Protein AF-A0AAW6R5Z0-F1 (afdb_monomer)

InterPro domains:
  IPR018227 Amino acid/polyamine transporter 2 [PTHR35334] (2-194)

pLDDT: mean 79.27, std 10.41, range [48.97, 93.38]

Solvent-accessible surface area (backbone atoms only — not comparable to full-atom values): 10705 Å² total; per-residue (Å²): 114,67,66,62,52,52,55,59,56,54,48,56,61,51,52,52,49,41,44,50,50,23,58,61,32,59,82,54,54,37,74,65,46,54,62,70,72,64,63,94,45,79,69,49,55,55,52,51,60,66,43,48,62,55,51,57,56,74,67,61,50,63,45,58,53,54,55,52,52,52,59,36,37,76,75,47,50,89,64,18,61,65,54,49,51,54,54,49,52,52,52,49,51,53,51,50,53,40,51,51,47,29,52,51,27,45,51,27,51,48,62,68,70,48,55,51,51,22,57,74,73,68,49,52,72,49,54,33,57,42,70,41,91,85,45,56,74,67,48,42,58,52,26,52,53,52,50,54,52,51,52,53,48,52,51,51,52,50,51,52,26,50,43,54,51,42,31,51,51,52,50,51,52,34,55,76,73,68,53,90,73,58,78,68,56,49,53,52,51,30,62,74,75,106

Mean predicted aligned error: 9.63 Å

Structure (mmCIF, N/CA/C/O backbone):
data_AF-A0AAW6R5Z0-F1
#
_entry.id   AF-A0AAW6R5Z0-F1
#
loop_
_atom_site.group_PDB
_atom_site.id
_atom_site.type_symbol
_atom_site.label_atom_id
_atom_site.label_alt_id
_atom_site.label_comp_id
_atom_site.label_asym_id
_atom_site.label_entity_id
_atom_site.label_seq_id
_atom_site.pdbx_PDB_ins_code
_atom_site.Cartn_x
_atom_site.Cartn_y
_atom_site.Cartn_z
_atom_site.occupancy
_atom_site.B_iso_or_equiv
_atom_site.auth_seq_id
_atom_site.auth_comp_id
_atom_site.auth_asym_id
_atom_site.auth_atom_id
_atom_site.pdbx_PDB_model_num
ATOM 1 N N . HIS A 1 1 ? -19.020 7.639 10.692 1.00 53.75 1 HIS A N 1
ATOM 2 C CA . HIS A 1 1 ? -19.645 6.670 9.762 1.00 53.75 1 HIS A CA 1
ATOM 3 C C . HIS A 1 1 ? -19.333 6.943 8.286 1.00 53.75 1 HIS A C 1
ATOM 5 O O . HIS A 1 1 ? -18.921 6.005 7.617 1.00 53.75 1 HIS A O 1
ATOM 11 N N . ALA A 1 2 ? -19.476 8.171 7.761 1.00 59.81 2 ALA A N 1
ATOM 12 C CA . ALA A 1 2 ? -19.199 8.455 6.341 1.00 59.81 2 ALA A CA 1
ATOM 13 C C . ALA A 1 2 ? -17.717 8.284 5.943 1.00 59.81 2 ALA A C 1
ATOM 15 O O . ALA A 1 2 ? -17.426 7.602 4.966 1.00 59.81 2 ALA A O 1
ATOM 16 N N . THR A 1 3 ? -16.780 8.807 6.739 1.00 62.56 3 THR A N 1
ATOM 17 C CA . THR A 1 3 ? -15.327 8.699 6.500 1.00 62.56 3 THR A CA 1
ATOM 18 C C . THR A 1 3 ? -14.846 7.252 6.408 1.00 62.56 3 THR A C 1
ATOM 20 O O . THR A 1 3 ? -14.226 6.889 5.419 1.00 62.56 3 THR A O 1
ATOM 23 N N . ILE A 1 4 ? -15.218 6.387 7.356 1.00 65.50 4 ILE A N 1
ATOM 24 C CA . ILE A 1 4 ? -14.837 4.959 7.339 1.00 65.50 4 ILE A CA 1
ATOM 25 C C . ILE A 1 4 ? -15.380 4.243 6.089 1.00 65.50 4 ILE A C 1
ATOM 27 O O . ILE A 1 4 ? -14.678 3.439 5.478 1.00 65.50 4 ILE A O 1
ATOM 31 N N . ARG A 1 5 ? -16.610 4.560 5.656 1.00 67.19 5 ARG A N 1
ATOM 32 C CA . ARG A 1 5 ? -17.202 3.980 4.438 1.00 67.19 5 ARG A CA 1
ATOM 33 C C . ARG A 1 5 ? -16.457 4.424 3.178 1.00 67.19 5 ARG A C 1
ATOM 35 O O . ARG A 1 5 ? -16.180 3.587 2.325 1.00 67.19 5 ARG A O 1
ATOM 42 N N . VAL A 1 6 ? -16.109 5.707 3.080 1.00 71.62 6 VAL A N 1
ATOM 43 C CA . VAL A 1 6 ? -15.312 6.252 1.970 1.00 71.62 6 VAL A CA 1
ATOM 44 C C . VAL A 1 6 ? -13.933 5.594 1.944 1.00 71.62 6 VAL A C 1
ATOM 46 O O . VAL A 1 6 ? -13.515 5.066 0.921 1.00 71.62 6 VAL A O 1
ATOM 49 N N . MET A 1 7 ? -13.264 5.503 3.090 1.00 70.12 7 MET A N 1
ATOM 50 C CA . MET A 1 7 ? -11.959 4.857 3.204 1.00 70.12 7 MET A CA 1
ATOM 51 C C . MET A 1 7 ? -11.982 3.377 2.823 1.00 70.12 7 MET A C 1
ATOM 53 O O . MET A 1 7 ? -11.081 2.922 2.117 1.00 70.12 7 MET A O 1
ATOM 57 N N . GLY A 1 8 ? -13.007 2.634 3.247 1.00 73.44 8 GLY A N 1
ATOM 58 C CA . GLY A 1 8 ? -13.215 1.244 2.843 1.00 73.44 8 GLY A CA 1
ATOM 59 C C . GLY A 1 8 ? -13.471 1.111 1.339 1.00 73.44 8 GLY A C 1
ATOM 60 O O . GLY A 1 8 ? -12.873 0.260 0.686 1.00 73.44 8 GLY A O 1
ATOM 61 N N . PHE A 1 9 ? -14.279 2.004 0.764 1.00 81.75 9 PHE A N 1
ATOM 62 C CA . PHE A 1 9 ? -14.560 2.019 -0.671 1.00 81.75 9 PHE A CA 1
ATOM 63 C C . PHE A 1 9 ? -13.312 2.318 -1.509 1.00 81.75 9 PHE A C 1
ATOM 65 O O . PHE A 1 9 ? -13.083 1.651 -2.512 1.00 81.75 9 PHE A O 1
ATOM 72 N N . LEU A 1 10 ? -12.445 3.231 -1.056 1.00 82.38 10 LEU A N 1
ATOM 73 C CA . LEU A 1 10 ? -11.198 3.571 -1.747 1.00 82.38 10 LEU A CA 1
ATOM 74 C C . LEU A 1 10 ? -10.183 2.413 -1.827 1.00 82.38 10 LEU A C 1
ATOM 76 O O . LEU A 1 10 ? -9.163 2.562 -2.487 1.00 82.38 10 LEU A O 1
ATOM 80 N N . VAL A 1 11 ? -10.402 1.266 -1.163 1.00 83.94 11 VAL A N 1
ATOM 81 C CA . VAL A 1 11 ? -9.517 0.091 -1.334 1.00 83.94 11 VAL A CA 1
ATOM 82 C C . VAL A 1 11 ? -9.627 -0.448 -2.763 1.00 83.94 11 VAL A C 1
ATOM 84 O O . VAL A 1 11 ? -8.614 -0.722 -3.397 1.00 83.94 11 VAL A O 1
ATOM 87 N N . PHE A 1 12 ? -10.851 -0.575 -3.273 1.00 87.94 12 PHE A N 1
ATOM 88 C CA . PHE A 1 12 ? -11.126 -1.185 -4.571 1.00 87.94 12 PHE A CA 1
ATOM 89 C C . PHE A 1 12 ? -10.481 -0.447 -5.756 1.00 87.94 12 PHE A C 1
ATOM 91 O O . PHE A 1 12 ? -9.798 -1.114 -6.533 1.00 87.94 12 PHE A O 1
ATOM 98 N N . PRO A 1 13 ? -10.606 0.891 -5.901 1.00 89.81 13 PRO A N 1
ATOM 99 C CA . PRO A 1 13 ? -9.939 1.606 -6.986 1.00 89.81 13 PRO A CA 1
ATOM 100 C C . PRO A 1 13 ? -8.411 1.562 -6.867 1.00 89.81 13 PRO A C 1
ATOM 102 O O . PRO A 1 13 ? -7.744 1.493 -7.892 1.00 89.81 13 PRO A O 1
ATOM 105 N N . LEU A 1 14 ? -7.848 1.533 -5.651 1.00 89.19 14 LEU A N 1
ATOM 106 C CA . LEU A 1 14 ? -6.398 1.389 -5.465 1.00 89.19 14 LEU A CA 1
ATOM 107 C C . LEU A 1 14 ? -5.893 0.020 -5.937 1.00 89.19 14 LEU A C 1
ATOM 109 O O . LEU A 1 14 ? -4.923 -0.044 -6.686 1.00 89.19 14 LEU A O 1
ATOM 113 N N . ILE A 1 15 ? -6.566 -1.069 -5.546 1.00 90.81 15 ILE A N 1
ATOM 114 C CA . ILE A 1 15 ? -6.208 -2.422 -6.004 1.00 90.81 15 ILE A CA 1
ATOM 115 C C . ILE A 1 15 ? -6.344 -2.520 -7.526 1.00 90.81 15 ILE A C 1
ATOM 117 O O . ILE A 1 15 ? -5.446 -3.036 -8.187 1.00 90.81 15 ILE A O 1
ATOM 121 N N . ALA A 1 16 ? -7.439 -2.001 -8.089 1.00 91.69 16 ALA A N 1
ATOM 122 C CA . ALA A 1 16 ? -7.654 -1.996 -9.532 1.00 91.69 16 ALA A CA 1
ATOM 123 C C . ALA A 1 16 ? -6.554 -1.218 -10.270 1.00 91.69 16 ALA A C 1
ATOM 125 O O . ALA A 1 16 ? -6.047 -1.696 -11.280 1.00 91.69 16 ALA A O 1
ATOM 126 N N . TYR A 1 17 ? -6.144 -0.064 -9.740 1.00 91.62 17 TYR A N 1
ATOM 127 C CA . TYR A 1 17 ? -5.056 0.731 -10.298 1.00 91.62 17 TYR A CA 1
ATOM 128 C C . TYR A 1 17 ? -3.711 -0.002 -10.246 1.00 91.62 17 TYR A C 1
ATOM 130 O O . TYR A 1 17 ? -3.006 -0.043 -11.252 1.00 91.62 17 TYR A O 1
ATOM 138 N N . PHE A 1 18 ? -3.362 -0.632 -9.118 1.00 91.31 18 PHE A N 1
ATOM 139 C CA . PHE A 1 18 ? -2.126 -1.416 -9.029 1.00 91.31 18 PHE A CA 1
ATOM 140 C C . PHE A 1 18 ? -2.132 -2.601 -9.986 1.00 91.31 18 PHE A C 1
ATOM 142 O O . PHE A 1 18 ? -1.136 -2.816 -10.669 1.00 91.31 18 PHE A O 1
ATOM 149 N N . LEU A 1 19 ? -3.243 -3.330 -10.105 1.00 93.25 19 LEU A N 1
ATOM 150 C CA . LEU A 1 19 ? -3.362 -4.410 -11.085 1.00 93.25 19 LEU A CA 1
ATOM 151 C C . LEU A 1 19 ? -3.237 -3.890 -12.521 1.00 93.25 19 LEU A C 1
ATOM 153 O O . LEU A 1 19 ? -2.501 -4.474 -13.311 1.00 93.25 19 LEU A O 1
ATOM 157 N N . PHE A 1 20 ? -3.899 -2.777 -12.844 1.00 92.81 20 PHE A N 1
ATOM 158 C CA . PHE A 1 20 ? -3.805 -2.139 -14.156 1.00 92.81 20 PHE A CA 1
ATOM 159 C C . PHE A 1 20 ? -2.364 -1.747 -14.497 1.00 92.81 20 PHE A C 1
ATOM 161 O O . PHE A 1 20 ? -1.868 -2.125 -15.556 1.00 92.81 20 PHE A O 1
ATOM 168 N N . LEU A 1 21 ? -1.667 -1.059 -13.586 1.00 90.69 21 LEU A N 1
ATOM 169 C CA . LEU A 1 21 ? -0.255 -0.732 -13.773 1.00 90.69 21 LEU A CA 1
ATOM 170 C C . LEU A 1 21 ? 0.604 -1.982 -13.906 1.00 90.69 21 LEU A C 1
ATOM 172 O O . LEU A 1 21 ? 1.450 -2.038 -14.786 1.00 90.69 21 LEU A O 1
ATOM 176 N N . SER A 1 22 ? 0.377 -2.994 -13.070 1.00 91.81 22 SER A N 1
ATOM 177 C CA . SER A 1 22 ? 1.156 -4.232 -13.117 1.00 91.81 22 SER A CA 1
ATOM 178 C C . SER A 1 22 ? 1.070 -4.892 -14.488 1.00 91.81 22 SER A C 1
ATOM 180 O O . SER A 1 22 ? 2.101 -5.319 -14.994 1.00 91.81 22 SER A O 1
ATOM 182 N N . ILE A 1 23 ? -0.132 -4.929 -15.085 1.00 92.50 23 ILE A N 1
ATOM 183 C CA . ILE A 1 23 ? -0.387 -5.443 -16.439 1.00 92.50 23 ILE A CA 1
ATOM 184 C C . ILE A 1 23 ? 0.260 -4.543 -17.497 1.00 92.50 23 ILE A C 1
ATOM 186 O O . ILE A 1 23 ? 0.891 -5.053 -18.417 1.00 92.50 23 ILE A O 1
ATOM 190 N N . TYR A 1 24 ? 0.139 -3.219 -17.367 1.00 90.62 24 TYR A N 1
ATOM 191 C CA . TYR A 1 24 ? 0.780 -2.265 -18.277 1.00 90.62 24 TYR A CA 1
ATOM 192 C C . TYR A 1 24 ? 2.306 -2.450 -18.310 1.00 90.62 24 TYR A C 1
ATOM 194 O O . TYR A 1 24 ? 2.906 -2.472 -19.383 1.00 90.62 24 TYR A O 1
ATOM 202 N N . LEU A 1 25 ? 2.919 -2.669 -17.143 1.00 89.38 25 LEU A N 1
ATOM 203 C CA . LEU A 1 25 ? 4.357 -2.892 -16.997 1.00 89.38 25 LEU A CA 1
ATOM 204 C C . LEU A 1 25 ? 4.819 -4.229 -17.592 1.00 89.38 25 LEU A C 1
ATOM 206 O O . LEU A 1 25 ? 5.998 -4.349 -17.898 1.00 89.38 25 LEU A O 1
ATOM 210 N N . VAL A 1 26 ? 3.937 -5.216 -17.812 1.00 88.88 26 VAL A N 1
ATOM 211 C CA . VAL A 1 26 ? 4.321 -6.506 -18.432 1.00 88.88 26 VAL A CA 1
ATOM 212 C C . VAL A 1 26 ? 4.994 -6.296 -19.789 1.00 88.88 26 VAL A C 1
ATOM 214 O O . VAL A 1 26 ? 5.935 -7.009 -20.125 1.00 88.88 26 VAL A O 1
ATOM 217 N N . GLY A 1 27 ? 4.564 -5.287 -20.553 1.00 85.19 27 GLY A N 1
ATOM 218 C CA . GLY A 1 27 ? 5.184 -4.952 -21.838 1.00 85.19 27 GLY A CA 1
ATOM 219 C C . GLY A 1 27 ? 6.611 -4.400 -21.727 1.00 85.19 27 GLY A C 1
ATOM 220 O O . GLY A 1 27 ? 7.350 -4.445 -22.704 1.00 85.19 27 GLY A O 1
ATOM 221 N N . SER A 1 28 ? 7.004 -3.898 -20.554 1.00 85.06 28 SER A N 1
ATOM 222 C CA . SER A 1 28 ? 8.329 -3.333 -20.274 1.00 85.06 28 SER A CA 1
ATOM 223 C C . SER A 1 28 ? 9.211 -4.240 -19.413 1.00 85.06 28 SER A C 1
ATOM 225 O O . SER A 1 28 ? 10.236 -3.782 -18.915 1.00 85.06 28 SER A O 1
ATOM 227 N N . TRP A 1 29 ? 8.829 -5.504 -19.205 1.00 89.12 29 TRP A N 1
ATOM 228 C CA . TRP A 1 29 ? 9.618 -6.427 -18.394 1.00 89.12 29 TRP A CA 1
ATOM 229 C C . TRP A 1 29 ? 10.966 -6.738 -19.043 1.00 89.12 29 TRP A C 1
ATOM 231 O O . TRP A 1 29 ? 11.040 -7.221 -20.173 1.00 89.12 29 TRP A O 1
ATOM 241 N N . GLN A 1 30 ? 12.028 -6.517 -18.278 1.00 86.50 30 GLN A N 1
ATOM 242 C CA . GLN A 1 30 ? 13.404 -6.857 -18.605 1.00 86.50 30 GLN A CA 1
ATOM 243 C C . GLN A 1 30 ? 13.881 -7.921 -17.607 1.00 86.50 30 GLN A C 1
ATOM 245 O O . GLN A 1 30 ? 14.270 -7.584 -16.486 1.00 86.50 30 GLN A O 1
ATOM 250 N N . PRO A 1 31 ? 13.845 -9.217 -17.975 1.00 81.94 31 PRO A N 1
ATOM 251 C CA . PRO A 1 31 ? 14.264 -10.311 -17.094 1.00 81.94 31 PRO A CA 1
ATOM 252 C C . PRO A 1 31 ? 15.707 -10.174 -16.595 1.00 81.94 31 PRO A C 1
ATOM 254 O O . PRO A 1 31 ? 16.023 -10.637 -15.500 1.00 81.94 31 PRO A O 1
ATOM 257 N N . ASP A 1 32 ? 16.559 -9.491 -17.363 1.00 80.62 32 ASP A N 1
ATOM 258 C CA . ASP A 1 32 ? 17.959 -9.232 -17.022 1.00 80.62 32 ASP A CA 1
ATOM 259 C C . ASP A 1 32 ? 18.098 -8.445 -15.708 1.00 80.62 32 ASP A C 1
ATOM 261 O O . ASP A 1 32 ? 18.971 -8.752 -14.894 1.00 80.62 32 ASP A O 1
ATOM 265 N N . LEU A 1 33 ? 17.175 -7.514 -15.427 1.00 79.75 33 LEU A N 1
ATOM 266 C CA . LEU A 1 33 ? 17.171 -6.735 -14.184 1.00 79.75 33 LEU A CA 1
ATOM 267 C C . LEU A 1 33 ? 17.026 -7.621 -12.943 1.00 79.75 33 LEU A C 1
ATOM 269 O O . LEU A 1 33 ? 17.608 -7.317 -11.905 1.00 79.75 33 LEU A O 1
ATOM 273 N N . LEU A 1 34 ? 16.312 -8.745 -13.050 1.00 73.44 34 LEU A N 1
ATOM 274 C CA . LEU A 1 34 ? 16.139 -9.683 -11.941 1.00 73.44 34 LEU A CA 1
ATOM 275 C C . LEU A 1 34 ? 17.464 -10.367 -11.588 1.00 73.44 34 LEU A C 1
ATOM 277 O O . LEU A 1 34 ? 17.748 -10.593 -10.416 1.00 73.44 34 LEU A O 1
ATOM 281 N N . THR A 1 35 ? 18.302 -10.652 -12.586 1.00 71.31 35 THR A N 1
ATOM 282 C CA . THR A 1 35 ? 19.621 -11.255 -12.351 1.00 71.31 35 THR A CA 1
ATOM 283 C C . THR A 1 35 ? 20.614 -10.265 -11.747 1.00 71.31 35 THR A C 1
ATOM 285 O O . THR A 1 35 ? 21.359 -10.635 -10.847 1.00 71.31 35 THR A O 1
ATOM 288 N N . THR A 1 36 ? 20.577 -8.995 -12.165 1.00 68.12 36 THR A N 1
ATOM 289 C CA . THR A 1 36 ? 21.466 -7.944 -11.640 1.00 68.12 36 THR A CA 1
ATOM 290 C C . THR A 1 36 ? 21.068 -7.475 -10.238 1.00 68.12 36 THR A C 1
ATOM 292 O O . THR A 1 36 ? 21.923 -7.106 -9.441 1.00 68.12 36 THR A O 1
ATOM 295 N N . GLN A 1 37 ? 19.775 -7.488 -9.904 1.00 67.00 37 GLN A N 1
ATOM 296 C CA . GLN A 1 37 ? 19.288 -7.067 -8.584 1.00 67.00 37 GLN A CA 1
ATOM 297 C C . GLN A 1 37 ? 19.474 -8.136 -7.494 1.00 67.00 37 GLN A C 1
ATOM 299 O O . GLN A 1 37 ? 19.427 -7.812 -6.307 1.00 67.00 37 GLN A O 1
ATOM 304 N N . VAL A 1 38 ? 19.690 -9.402 -7.869 1.00 66.06 38 VAL A N 1
ATOM 305 C CA . VAL A 1 38 ? 19.828 -10.541 -6.943 1.00 66.06 38 VAL A CA 1
ATOM 306 C C . VAL A 1 38 ? 21.298 -10.977 -6.853 1.00 66.06 38 VAL A C 1
ATOM 308 O O . VAL A 1 38 ? 21.641 -12.144 -7.025 1.00 66.06 38 VAL A O 1
ATOM 311 N N . GLU A 1 39 ? 22.197 -10.035 -6.559 1.00 66.06 39 GLU A N 1
ATOM 312 C CA . GLU A 1 39 ? 23.573 -10.366 -6.175 1.00 66.06 39 GLU A CA 1
ATOM 313 C C . GLU A 1 39 ? 23.673 -10.598 -4.658 1.00 66.06 39 GLU A C 1
ATOM 315 O O . GLU A 1 39 ? 23.439 -9.714 -3.823 1.00 66.06 39 GLU A O 1
ATOM 320 N N . PHE A 1 40 ? 24.023 -11.829 -4.281 1.00 61.66 40 PHE 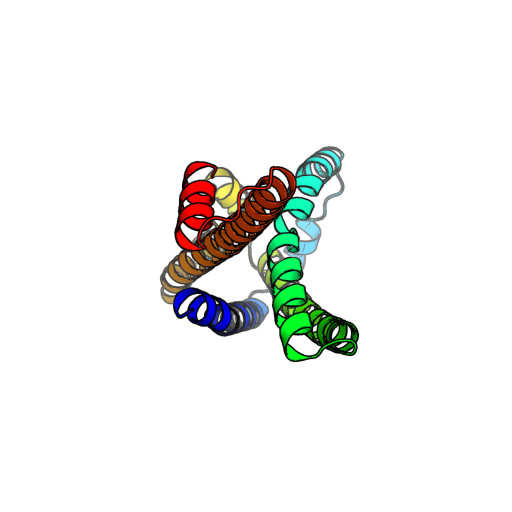A N 1
ATOM 321 C CA . PHE A 1 40 ? 24.208 -12.230 -2.888 1.00 61.66 40 PHE A CA 1
ATOM 322 C C . PHE A 1 40 ? 25.577 -11.775 -2.364 1.00 61.66 40 PHE A C 1
ATOM 324 O O . PHE A 1 40 ? 26.545 -12.530 -2.379 1.00 61.66 40 PHE A O 1
ATOM 331 N N . ASN A 1 41 ? 25.639 -10.545 -1.850 1.00 72.56 41 ASN A N 1
ATOM 332 C CA . ASN A 1 41 ? 26.803 -9.998 -1.151 1.00 72.56 41 ASN A CA 1
ATOM 333 C C . ASN A 1 41 ? 26.561 -9.919 0.371 1.00 72.56 41 ASN A C 1
ATOM 335 O O . ASN A 1 41 ? 25.422 -9.874 0.839 1.00 72.56 41 ASN A O 1
ATOM 339 N N . GLN A 1 42 ? 27.630 -9.848 1.179 1.00 69.81 42 GLN A N 1
ATOM 340 C CA . GLN A 1 42 ? 27.520 -9.657 2.642 1.00 69.81 42 GLN A CA 1
ATOM 341 C C . GLN A 1 42 ? 26.755 -8.374 3.017 1.00 69.81 42 GLN A C 1
ATOM 343 O O . GLN A 1 42 ? 26.001 -8.365 3.991 1.00 69.81 42 GLN A O 1
ATOM 348 N N . ASN A 1 43 ? 26.879 -7.320 2.206 1.00 70.75 43 ASN A N 1
ATOM 349 C CA . ASN A 1 43 ? 26.125 -6.076 2.382 1.00 70.75 43 ASN A CA 1
ATOM 350 C C . ASN A 1 43 ? 24.610 -6.274 2.190 1.00 70.75 43 ASN A C 1
ATOM 352 O O . ASN A 1 43 ? 23.816 -5.633 2.881 1.00 70.75 43 ASN A O 1
ATOM 356 N N . THR A 1 44 ? 24.197 -7.209 1.327 1.00 74.06 44 THR A N 1
ATOM 357 C CA . THR A 1 44 ? 22.787 -7.547 1.087 1.00 74.06 44 THR A CA 1
ATOM 358 C C . THR A 1 44 ? 22.145 -8.156 2.336 1.00 74.06 44 THR A C 1
ATOM 360 O O . THR A 1 44 ? 21.020 -7.806 2.685 1.00 74.06 44 THR A O 1
ATOM 363 N N . LEU A 1 45 ? 22.869 -9.001 3.083 1.00 79.75 45 LEU A N 1
ATOM 364 C CA . LEU A 1 45 ? 22.358 -9.604 4.324 1.00 79.75 45 LEU A CA 1
ATOM 365 C C . LEU A 1 45 ? 22.080 -8.560 5.411 1.00 79.75 45 LEU A C 1
ATOM 367 O O . LEU A 1 45 ? 21.046 -8.624 6.078 1.00 79.75 45 LEU A O 1
ATOM 371 N N . HIS A 1 46 ? 22.963 -7.569 5.560 1.00 79.81 46 HIS A N 1
ATOM 372 C CA . HIS A 1 46 ? 22.747 -6.470 6.500 1.00 79.81 46 HIS A CA 1
ATOM 373 C C . HIS A 1 46 ? 21.540 -5.608 6.095 1.00 79.81 46 HIS A C 1
ATOM 375 O O . HIS A 1 46 ? 20.709 -5.262 6.934 1.00 79.81 46 HIS A O 1
ATOM 381 N N . GLN A 1 47 ? 21.385 -5.304 4.802 1.00 79.06 47 GLN A N 1
ATOM 382 C CA . GLN A 1 47 ? 20.222 -4.559 4.309 1.00 79.06 47 GLN A CA 1
ATOM 383 C C . GLN A 1 47 ? 18.903 -5.317 4.516 1.00 79.06 47 GLN A C 1
ATOM 385 O O . GLN A 1 47 ? 17.907 -4.715 4.930 1.00 79.06 47 GLN A O 1
ATOM 390 N N . ILE A 1 48 ? 18.893 -6.634 4.287 1.00 83.12 48 ILE A N 1
ATOM 391 C CA . ILE A 1 48 ? 17.730 -7.488 4.560 1.00 83.12 48 ILE A CA 1
ATOM 392 C C . ILE A 1 48 ? 17.390 -7.446 6.052 1.00 83.12 48 ILE A C 1
ATOM 394 O O . ILE A 1 48 ? 16.227 -7.242 6.399 1.00 83.12 48 ILE A O 1
ATOM 398 N N . TRP A 1 49 ? 18.391 -7.561 6.932 1.00 86.62 49 TRP A N 1
ATOM 399 C CA . TRP A 1 49 ? 18.190 -7.522 8.382 1.00 86.62 49 TRP A CA 1
ATOM 400 C C . TRP A 1 49 ? 17.497 -6.234 8.844 1.00 86.62 49 TRP A C 1
ATOM 402 O O . TRP A 1 49 ? 16.515 -6.291 9.583 1.00 86.62 49 TRP A O 1
ATOM 412 N N . ILE A 1 50 ? 17.945 -5.076 8.351 1.00 85.62 50 ILE A N 1
ATOM 413 C CA . ILE A 1 50 ? 17.337 -3.774 8.675 1.00 85.62 50 ILE A CA 1
ATOM 414 C C . ILE A 1 50 ? 15.938 -3.614 8.052 1.00 85.62 50 ILE A C 1
ATOM 416 O O . ILE A 1 50 ? 15.097 -2.893 8.588 1.00 85.62 50 ILE A O 1
ATOM 420 N N . SER A 1 51 ? 15.644 -4.320 6.958 1.00 83.56 51 SER A N 1
ATOM 421 C CA . SER A 1 51 ? 14.342 -4.256 6.281 1.00 83.56 51 SER A CA 1
ATOM 422 C C . SER A 1 51 ? 13.262 -5.124 6.941 1.00 83.56 51 SER A C 1
ATOM 424 O O . SER A 1 51 ? 12.074 -4.838 6.778 1.00 83.56 51 SER A O 1
ATOM 426 N N . ILE A 1 52 ? 13.634 -6.155 7.713 1.00 86.44 52 ILE A N 1
ATOM 427 C CA . ILE A 1 52 ? 12.674 -7.054 8.382 1.00 86.44 52 ILE A CA 1
ATOM 428 C C . ILE A 1 52 ? 11.725 -6.285 9.322 1.00 86.44 52 ILE A C 1
ATOM 430 O O . ILE A 1 52 ? 10.511 -6.420 9.148 1.00 86.44 52 ILE A O 1
ATOM 434 N N . PRO A 1 53 ? 12.197 -5.447 10.269 1.00 85.38 53 PRO A N 1
ATOM 435 C CA . PRO A 1 53 ? 11.303 -4.692 11.150 1.00 85.38 53 PRO A CA 1
ATOM 436 C C . PRO A 1 53 ? 10.359 -3.757 10.390 1.00 85.38 53 PRO A C 1
ATOM 438 O O . PRO A 1 53 ? 9.181 -3.657 10.729 1.00 85.38 53 PRO A O 1
ATOM 441 N N . VAL A 1 54 ? 10.860 -3.112 9.332 1.00 83.06 54 VAL A N 1
ATOM 442 C CA . VAL A 1 54 ? 10.065 -2.210 8.490 1.00 83.06 54 VAL A CA 1
ATOM 443 C C . VAL A 1 54 ? 8.943 -2.980 7.797 1.00 83.06 54 VAL A C 1
ATOM 445 O O . VAL A 1 54 ? 7.798 -2.534 7.822 1.00 83.06 54 VAL A O 1
ATOM 448 N N . MET A 1 55 ? 9.231 -4.163 7.245 1.00 82.69 55 MET A N 1
ATOM 449 C CA . MET A 1 55 ? 8.206 -5.022 6.646 1.00 82.69 55 MET A CA 1
ATOM 450 C C . MET A 1 55 ? 7.186 -5.510 7.677 1.00 82.69 55 MET A C 1
ATOM 452 O O . MET A 1 55 ? 5.985 -5.440 7.423 1.00 82.69 55 MET A O 1
ATOM 456 N N . VAL A 1 56 ? 7.633 -5.958 8.854 1.00 82.31 56 VAL A N 1
ATOM 457 C CA . VAL A 1 56 ? 6.731 -6.395 9.935 1.00 82.31 56 VAL A CA 1
ATOM 458 C C . VAL A 1 56 ? 5.792 -5.261 10.351 1.00 82.31 56 VAL A C 1
ATOM 460 O O . VAL A 1 56 ? 4.592 -5.484 10.517 1.00 82.31 56 VAL A O 1
ATOM 463 N N . PHE A 1 57 ? 6.307 -4.036 10.459 1.00 78.19 57 PHE A N 1
ATOM 464 C CA . PHE A 1 57 ? 5.496 -2.862 10.762 1.00 78.19 57 PHE A CA 1
ATOM 465 C C . PHE A 1 57 ? 4.543 -2.494 9.613 1.00 78.19 57 PHE A C 1
ATOM 467 O O . PHE A 1 57 ? 3.370 -2.207 9.860 1.00 78.19 57 PHE A O 1
ATOM 474 N N . ALA A 1 58 ? 4.996 -2.566 8.358 1.00 77.00 58 ALA A N 1
ATOM 475 C CA . ALA A 1 58 ? 4.176 -2.278 7.180 1.00 77.00 58 ALA A CA 1
ATOM 476 C C . ALA A 1 58 ? 2.989 -3.249 7.023 1.00 77.00 58 ALA A C 1
ATOM 478 O O . ALA A 1 58 ? 1.918 -2.844 6.573 1.00 77.00 58 ALA A O 1
ATOM 479 N N . PHE A 1 59 ? 3.148 -4.507 7.446 1.00 73.50 59 PHE A N 1
ATOM 480 C CA . PHE A 1 59 ? 2.078 -5.512 7.474 1.00 73.50 59 PHE A CA 1
ATOM 481 C C . PHE A 1 59 ? 1.277 -5.533 8.788 1.00 73.50 59 PHE A C 1
ATOM 483 O O . PHE A 1 59 ? 0.496 -6.459 9.032 1.00 73.50 59 PHE A O 1
ATOM 490 N N . SER A 1 60 ? 1.426 -4.524 9.653 1.00 73.88 60 SER A N 1
ATOM 491 C CA . SER A 1 60 ? 0.663 -4.452 10.900 1.00 73.88 60 SER A CA 1
ATOM 492 C C . SER A 1 60 ? -0.811 -4.093 10.642 1.00 73.88 60 SER A C 1
ATOM 494 O O . SER A 1 60 ? -1.224 -2.942 10.542 1.00 73.88 60 SER A O 1
ATOM 496 N N . HIS A 1 61 ? -1.654 -5.122 10.542 1.00 73.69 61 HIS A N 1
ATOM 497 C CA . HIS A 1 61 ? -3.104 -4.978 10.333 1.00 73.69 61 HIS A CA 1
ATOM 498 C C . HIS A 1 61 ? -3.929 -5.120 11.618 1.00 73.69 61 HIS A C 1
ATOM 500 O O . HIS A 1 61 ? -5.162 -5.078 11.579 1.00 73.69 61 HIS A O 1
ATOM 506 N N . THR A 1 62 ? -3.264 -5.264 12.763 1.00 68.50 62 THR A N 1
ATOM 507 C CA . THR A 1 62 ? -3.878 -5.441 14.086 1.00 68.50 62 THR A CA 1
ATOM 508 C C . THR A 1 62 ? -4.994 -4.429 14.389 1.00 68.50 62 THR A C 1
ATOM 510 O O . THR A 1 62 ? -6.058 -4.868 14.836 1.00 68.50 62 THR A O 1
ATOM 513 N N . PRO A 1 63 ? -4.845 -3.118 14.090 1.00 65.75 63 PRO A N 1
ATOM 514 C CA . PRO A 1 63 ? -5.897 -2.140 14.383 1.00 65.75 63 PRO A CA 1
ATOM 515 C C . PRO A 1 63 ? -7.187 -2.375 13.579 1.00 65.75 63 PRO A C 1
ATOM 517 O O . PRO A 1 63 ? -8.290 -2.186 14.086 1.00 65.75 63 PRO A O 1
ATOM 520 N N . ILE A 1 64 ? -7.071 -2.847 12.336 1.00 68.88 64 ILE A N 1
ATOM 521 C CA . ILE A 1 64 ? -8.214 -3.078 11.438 1.00 68.88 64 ILE A CA 1
ATOM 522 C C . ILE A 1 64 ? -8.887 -4.423 11.739 1.00 68.88 64 ILE A C 1
ATOM 524 O O . ILE A 1 64 ? -10.110 -4.541 11.689 1.00 68.88 64 ILE A O 1
ATOM 528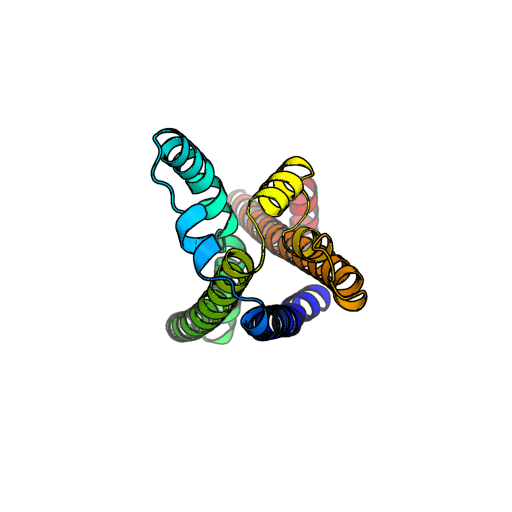 N N . ILE A 1 65 ? -8.105 -5.454 12.072 1.00 71.25 65 ILE A N 1
ATOM 529 C CA . ILE A 1 65 ? -8.640 -6.788 12.379 1.00 71.25 65 ILE A CA 1
ATOM 530 C C . ILE A 1 65 ? -9.435 -6.764 13.687 1.00 71.25 65 ILE A C 1
ATOM 532 O O . ILE A 1 65 ? -10.511 -7.357 13.753 1.00 71.25 65 ILE A O 1
ATOM 536 N N . SER A 1 66 ? -8.934 -6.061 14.709 1.00 70.31 66 SER A N 1
ATOM 537 C CA . SER A 1 66 ? -9.613 -5.940 16.004 1.00 70.31 66 SER A CA 1
ATOM 538 C C . SER A 1 66 ? -10.995 -5.294 15.856 1.00 70.31 66 SER A C 1
ATOM 540 O O . SER A 1 66 ? -12.009 -5.853 16.275 1.00 70.31 66 SER A O 1
ATOM 542 N N . THR A 1 67 ? -11.058 -4.166 15.151 1.00 68.00 67 THR A N 1
ATOM 543 C CA . THR A 1 67 ? -12.295 -3.406 14.922 1.00 68.00 67 THR A CA 1
ATOM 544 C C . THR A 1 67 ? -13.279 -4.166 14.025 1.00 68.00 67 THR A C 1
ATOM 546 O O . THR A 1 67 ? -14.476 -4.216 14.313 1.00 68.00 67 THR A O 1
ATOM 549 N N . PHE A 1 68 ? -12.785 -4.873 13.001 1.00 71.56 68 PHE A N 1
ATOM 550 C CA . PHE A 1 68 ? -13.604 -5.754 12.163 1.00 71.56 68 PHE A CA 1
ATOM 551 C C . PHE A 1 68 ? -14.182 -6.953 12.930 1.00 71.56 68 PHE A C 1
ATOM 553 O O . PHE A 1 68 ? -15.348 -7.309 12.734 1.00 71.56 68 PHE A O 1
ATOM 560 N N . ALA A 1 69 ? -13.393 -7.577 13.809 1.00 70.50 69 ALA A N 1
ATOM 561 C CA . ALA A 1 69 ? -13.850 -8.688 14.637 1.00 70.50 69 ALA A CA 1
ATOM 562 C C . ALA A 1 69 ? -14.947 -8.248 15.618 1.00 70.50 69 ALA A C 1
ATOM 564 O O . ALA A 1 69 ? -15.926 -8.975 15.791 1.00 70.50 69 ALA A O 1
ATOM 565 N N . ILE A 1 70 ? -14.825 -7.048 16.197 1.00 69.00 70 ILE A N 1
ATOM 566 C CA . ILE A 1 70 ? -15.841 -6.455 17.076 1.00 69.00 70 ILE A CA 1
ATOM 567 C C . ILE A 1 70 ? -17.141 -6.175 16.297 1.00 69.00 70 ILE A C 1
ATOM 569 O O . ILE A 1 70 ? -18.186 -6.693 16.691 1.00 69.00 70 ILE A O 1
ATOM 573 N N . ASP A 1 71 ? -17.088 -5.482 15.147 1.00 70.69 71 ASP A N 1
ATOM 574 C CA . ASP A 1 71 ? -18.284 -5.206 14.313 1.00 70.69 71 ASP A CA 1
ATOM 575 C C . ASP A 1 71 ? -19.000 -6.495 13.879 1.00 70.69 71 ASP A C 1
ATOM 577 O O . ASP A 1 71 ? -20.233 -6.575 13.855 1.00 70.69 71 ASP A O 1
ATOM 581 N N . ARG A 1 72 ? -18.239 -7.543 13.536 1.00 67.75 72 ARG A N 1
ATOM 582 C CA . ARG A 1 72 ? -18.826 -8.822 13.116 1.00 67.75 72 ARG A CA 1
ATOM 583 C C . ARG A 1 72 ? -19.399 -9.611 14.281 1.00 67.75 72 ARG A C 1
ATOM 585 O O . ARG A 1 72 ? -20.443 -10.238 14.092 1.00 67.75 72 ARG A O 1
ATOM 592 N N . ARG A 1 73 ? -18.773 -9.563 15.459 1.00 73.31 73 ARG A N 1
ATOM 593 C CA . ARG A 1 73 ? -19.300 -10.180 16.682 1.00 73.31 73 ARG A CA 1
ATOM 594 C C . ARG A 1 73 ? -20.635 -9.557 17.089 1.00 73.31 73 ARG A C 1
ATOM 596 O O . ARG A 1 73 ? -21.548 -10.303 17.428 1.00 73.31 73 ARG A O 1
ATOM 603 N N . GLU A 1 74 ? -20.779 -8.237 16.971 1.00 69.62 74 GLU A N 1
ATOM 604 C CA . GLU A 1 74 ? -22.046 -7.542 17.249 1.00 69.62 74 GLU A CA 1
ATOM 605 C C . GLU A 1 74 ? -23.178 -7.949 16.289 1.00 69.62 74 GLU A C 1
ATOM 607 O O . GLU A 1 74 ? -24.325 -8.064 16.713 1.00 69.62 74 GLU A O 1
ATOM 612 N N . LYS A 1 75 ? -22.876 -8.211 15.008 1.00 69.94 75 LYS A N 1
ATOM 613 C CA . LYS A 1 75 ? -23.894 -8.567 13.997 1.00 69.94 75 LYS A CA 1
ATOM 614 C C . LYS A 1 75 ? -24.248 -10.053 13.911 1.00 69.94 75 LYS A C 1
ATOM 616 O O . LYS A 1 75 ? -25.369 -10.365 13.523 1.00 69.94 75 LYS A O 1
ATOM 621 N N . TYR A 1 76 ? -23.305 -10.960 14.173 1.00 66.62 76 TYR A N 1
ATOM 622 C CA . TYR A 1 76 ? -23.457 -12.392 13.852 1.00 66.62 76 TYR A CA 1
ATOM 623 C C . TYR A 1 76 ? -23.288 -13.342 15.051 1.00 66.62 76 TYR A C 1
ATOM 625 O O . TYR A 1 76 ? -23.356 -14.557 14.860 1.00 66.62 76 TYR A O 1
ATOM 633 N N . GLY A 1 77 ? -23.084 -12.828 16.270 1.00 72.44 77 GLY A N 1
ATOM 634 C CA . GLY A 1 77 ? -23.026 -13.651 17.485 1.00 72.44 77 GLY A CA 1
ATOM 635 C C . GLY A 1 77 ? -21.917 -14.712 17.446 1.00 72.44 77 GLY A C 1
ATOM 636 O O . GLY A 1 77 ? -20.795 -14.424 17.030 1.00 72.44 77 GLY A O 1
ATOM 637 N N . GLU A 1 78 ? -22.211 -15.948 17.864 1.00 70.00 78 GLU A N 1
ATOM 638 C CA . GLU A 1 78 ? -21.223 -17.044 17.939 1.00 70.00 78 GLU A CA 1
ATOM 639 C C . GLU A 1 78 ? -20.632 -17.457 16.580 1.00 70.00 78 GLU A C 1
ATOM 641 O O . GLU A 1 78 ? -19.449 -17.782 16.496 1.00 70.00 78 GLU A O 1
ATOM 646 N N . HIS A 1 79 ? -21.392 -17.367 15.483 1.00 72.31 79 HIS A N 1
ATOM 647 C CA . HIS A 1 79 ? -20.900 -17.726 14.143 1.00 72.31 79 HIS A CA 1
ATOM 648 C C . HIS A 1 79 ? -20.096 -16.606 13.454 1.00 72.31 79 HIS A C 1
ATOM 650 O O . HIS A 1 79 ? -19.653 -16.758 12.307 1.00 72.31 79 HIS A O 1
ATOM 656 N N . ALA A 1 80 ? -19.895 -15.467 14.127 1.00 69.06 80 ALA A N 1
ATOM 657 C CA . ALA A 1 80 ? -19.198 -14.309 13.575 1.00 69.06 80 ALA A CA 1
ATOM 658 C C . ALA A 1 80 ? -17.734 -14.600 13.225 1.00 69.06 80 ALA A C 1
ATOM 660 O O . ALA A 1 80 ? -17.252 -14.159 12.178 1.00 69.06 80 ALA A O 1
ATOM 661 N N . MET A 1 81 ? -17.034 -15.357 14.074 1.00 72.38 81 MET A N 1
ATOM 662 C CA . MET A 1 81 ? -15.593 -15.588 13.938 1.00 72.38 81 MET A CA 1
ATOM 663 C C . MET A 1 81 ? -15.245 -16.441 12.715 1.00 72.38 81 MET A C 1
ATOM 665 O O . MET A 1 81 ? -14.303 -16.115 11.990 1.00 72.38 81 MET A O 1
ATOM 669 N N . ASP A 1 82 ? -16.045 -17.461 12.403 1.00 76.62 82 ASP A N 1
ATOM 670 C CA . ASP A 1 82 ? -15.816 -18.310 11.228 1.00 76.62 82 ASP A CA 1
ATOM 671 C C . ASP A 1 82 ? -16.048 -17.562 9.913 1.00 76.62 82 ASP A C 1
ATOM 673 O O . ASP A 1 82 ? -15.287 -17.704 8.948 1.00 76.62 82 ASP A O 1
ATOM 677 N N . LYS A 1 83 ? -17.092 -16.725 9.861 1.00 76.12 83 LYS A N 1
ATOM 678 C CA . LYS A 1 83 ? -17.372 -15.870 8.699 1.00 76.12 83 LYS A CA 1
ATOM 679 C C . LYS A 1 83 ? -16.304 -14.789 8.546 1.00 76.12 83 LYS A C 1
ATOM 681 O O . LYS A 1 83 ? -15.832 -14.568 7.432 1.00 76.12 83 LYS A O 1
ATOM 686 N N . CYS A 1 84 ? -15.885 -14.178 9.653 1.00 75.38 84 CYS A N 1
ATOM 687 C CA . CYS A 1 84 ? -14.790 -13.214 9.708 1.00 75.38 84 CYS A CA 1
ATOM 688 C C . CYS A 1 84 ? -13.502 -13.818 9.130 1.00 75.38 84 CYS A C 1
ATOM 690 O O . CYS A 1 84 ? -12.945 -13.275 8.178 1.00 75.38 84 CYS A O 1
ATOM 692 N N . LYS A 1 85 ? -13.099 -15.007 9.597 1.00 79.69 85 LYS A N 1
ATOM 693 C CA . LYS A 1 85 ? -11.908 -15.716 9.107 1.00 79.69 85 LYS A CA 1
ATOM 694 C C . LYS A 1 85 ? -11.967 -16.003 7.605 1.00 79.69 85 LYS A C 1
ATOM 696 O O . LYS A 1 85 ? -10.974 -15.795 6.912 1.00 79.69 85 LYS A O 1
ATOM 701 N N . LYS A 1 86 ? -13.118 -16.448 7.084 1.00 83.25 86 LYS A N 1
ATOM 702 C CA . LYS A 1 86 ? -13.300 -16.691 5.639 1.00 83.25 86 LYS A CA 1
ATOM 703 C C . LYS A 1 86 ? -13.150 -15.409 4.818 1.00 83.25 86 LYS A C 1
ATOM 705 O O . LYS A 1 86 ? -12.402 -15.411 3.844 1.00 83.25 86 LYS A O 1
ATOM 710 N N . ILE A 1 87 ? -13.812 -14.323 5.226 1.00 84.69 87 ILE A N 1
ATOM 711 C CA . ILE A 1 87 ? -13.728 -13.025 4.538 1.00 84.69 87 ILE A CA 1
ATOM 712 C C . ILE A 1 87 ? -12.294 -12.492 4.582 1.00 84.69 87 ILE A C 1
ATOM 714 O O . ILE A 1 87 ? -11.757 -12.110 3.545 1.00 84.69 87 ILE A O 1
ATOM 718 N N . MET A 1 88 ? -11.653 -12.524 5.754 1.00 82.56 88 MET A N 1
ATOM 719 C CA . MET A 1 88 ? -10.272 -12.069 5.910 1.00 82.56 88 MET A CA 1
ATOM 720 C C . MET A 1 88 ? -9.301 -12.881 5.057 1.00 82.56 88 MET A C 1
ATOM 722 O O . MET A 1 88 ? -8.438 -12.295 4.414 1.00 82.56 88 MET A O 1
ATOM 726 N N . LYS A 1 89 ? -9.464 -14.209 4.987 1.00 84.75 89 LYS A N 1
ATOM 727 C CA . LYS A 1 89 ? -8.614 -15.063 4.146 1.00 84.75 89 LYS A CA 1
ATOM 728 C C . LYS A 1 89 ? -8.702 -14.668 2.671 1.00 84.75 89 LYS A C 1
ATOM 730 O O . LYS A 1 89 ? -7.670 -14.552 2.019 1.00 84.75 89 LYS A O 1
ATOM 735 N N . VAL A 1 90 ? -9.912 -14.452 2.151 1.00 88.56 90 VAL A N 1
ATOM 736 C CA . VAL A 1 90 ? -10.112 -14.044 0.749 1.00 88.56 90 VAL A CA 1
ATOM 737 C C . VAL A 1 90 ? -9.565 -12.638 0.504 1.00 88.56 90 VAL A C 1
ATOM 739 O O . VAL A 1 90 ? -8.852 -12.427 -0.471 1.00 88.56 90 VAL A O 1
ATOM 742 N N . ALA A 1 91 ? -9.842 -11.688 1.401 1.00 85.69 91 ALA A N 1
ATOM 743 C CA . ALA A 1 91 ? -9.338 -10.322 1.281 1.00 85.69 91 ALA A CA 1
ATOM 744 C C . ALA A 1 91 ? -7.802 -10.278 1.288 1.00 85.69 91 ALA A C 1
ATOM 746 O O . ALA A 1 91 ? -7.203 -9.635 0.430 1.00 85.69 91 ALA A O 1
ATOM 747 N N . TYR A 1 92 ? -7.170 -11.011 2.209 1.00 84.44 92 TYR A N 1
ATOM 748 C CA . TYR A 1 92 ? -5.716 -11.107 2.291 1.00 84.44 92 TYR A CA 1
ATOM 749 C C . TYR A 1 92 ? -5.117 -11.741 1.037 1.00 84.44 92 TYR A C 1
ATOM 751 O O . TYR A 1 92 ? -4.139 -11.224 0.513 1.00 84.44 92 TYR A O 1
ATOM 759 N N . LEU A 1 93 ? -5.733 -12.805 0.512 1.00 88.56 93 LEU A N 1
ATOM 760 C CA . LEU A 1 93 ? -5.295 -13.438 -0.731 1.00 88.56 93 LEU A CA 1
ATOM 761 C C . LEU A 1 93 ? -5.309 -12.446 -1.906 1.00 88.56 93 LEU A C 1
ATOM 763 O O . LEU A 1 93 ? -4.319 -12.344 -2.624 1.00 88.56 93 LEU A O 1
ATOM 767 N N . ILE A 1 94 ? -6.400 -11.690 -2.080 1.00 89.69 94 ILE A N 1
ATOM 768 C CA . ILE A 1 94 ? -6.531 -10.700 -3.163 1.00 89.69 94 ILE A CA 1
ATOM 769 C C . ILE A 1 94 ? -5.469 -9.604 -3.024 1.00 89.69 94 ILE A C 1
ATOM 771 O O . ILE A 1 94 ? -4.777 -9.291 -3.993 1.00 89.69 94 ILE A O 1
ATOM 775 N N . ILE A 1 95 ? -5.314 -9.039 -1.822 1.00 87.75 95 ILE A N 1
ATOM 776 C CA . ILE A 1 95 ? -4.321 -7.990 -1.558 1.00 87.75 95 ILE A CA 1
ATOM 777 C C . ILE A 1 95 ? -2.914 -8.527 -1.817 1.00 87.75 95 ILE A C 1
ATOM 779 O O . ILE A 1 95 ? -2.165 -7.913 -2.568 1.00 87.75 95 ILE A O 1
ATOM 783 N N . CYS A 1 96 ? -2.582 -9.690 -1.260 1.00 87.69 96 CYS A N 1
ATOM 784 C CA . CYS A 1 96 ? -1.276 -10.318 -1.408 1.00 87.69 96 CYS A CA 1
ATOM 785 C C . CYS A 1 96 ? -0.926 -10.551 -2.882 1.00 87.69 96 CYS A C 1
ATOM 787 O O . CYS A 1 96 ? 0.119 -10.088 -3.325 1.00 87.69 96 CYS A O 1
ATOM 789 N N . ILE A 1 97 ? -1.821 -11.167 -3.664 1.00 91.50 97 ILE A N 1
ATOM 790 C CA . ILE A 1 97 ? -1.591 -11.399 -5.098 1.00 91.50 97 ILE A CA 1
ATOM 791 C C . ILE A 1 97 ? -1.412 -10.072 -5.841 1.00 91.50 97 ILE A C 1
ATOM 793 O O . ILE A 1 97 ? -0.459 -9.927 -6.600 1.00 91.50 97 ILE A O 1
ATOM 797 N N . SER A 1 98 ? -2.290 -9.091 -5.609 1.00 90.75 98 SER A N 1
ATOM 798 C CA . SER A 1 98 ? -2.220 -7.806 -6.319 1.00 90.75 98 SER A CA 1
ATOM 799 C C . SER A 1 98 ? -0.949 -7.009 -6.011 1.00 90.75 98 SER A C 1
ATOM 801 O O . SER A 1 98 ? -0.322 -6.483 -6.927 1.00 90.75 98 SER A O 1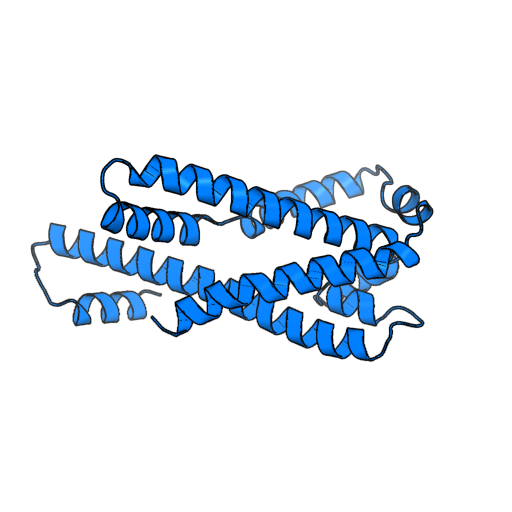
ATOM 803 N N . VAL A 1 99 ? -0.537 -6.949 -4.742 1.00 89.44 99 VAL A N 1
ATOM 804 C CA . VAL A 1 99 ? 0.654 -6.207 -4.313 1.00 89.44 99 VAL A CA 1
ATOM 805 C C . VAL A 1 99 ? 1.924 -6.929 -4.742 1.00 89.44 99 VAL A C 1
ATOM 807 O O . VAL A 1 99 ? 2.826 -6.281 -5.260 1.00 89.44 99 VAL A O 1
ATOM 810 N N . LEU A 1 100 ? 2.003 -8.255 -4.583 1.00 91.12 100 LEU A N 1
ATOM 811 C CA . LEU A 1 100 ? 3.170 -9.019 -5.030 1.00 91.12 100 LEU A CA 1
ATOM 812 C C . LEU A 1 100 ? 3.348 -8.938 -6.545 1.00 91.12 100 LEU A C 1
ATOM 814 O O . LEU A 1 100 ? 4.469 -8.747 -7.008 1.00 91.12 100 LEU A O 1
ATOM 818 N N . PHE A 1 101 ? 2.256 -9.025 -7.309 1.00 93.38 101 PHE A N 1
ATOM 819 C CA . PHE A 1 101 ? 2.310 -8.862 -8.758 1.00 93.38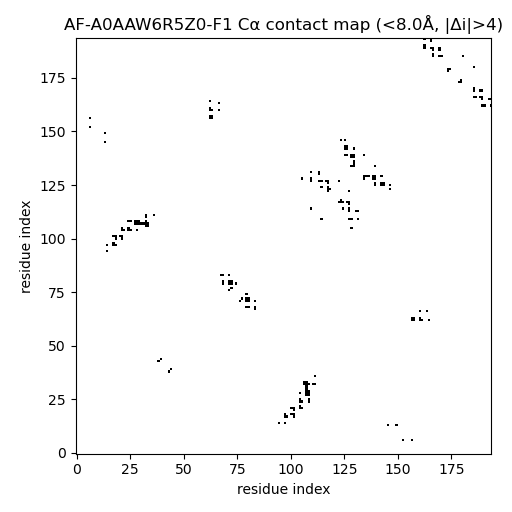 101 PHE A CA 1
ATOM 820 C C . PHE A 1 101 ? 2.805 -7.464 -9.149 1.00 93.38 101 PHE A C 1
ATOM 822 O O . PHE A 1 101 ? 3.679 -7.345 -10.001 1.00 93.38 101 PHE A O 1
ATOM 829 N N . PHE A 1 102 ? 2.340 -6.420 -8.460 1.00 92.50 102 PHE A N 1
ATOM 830 C CA . PHE A 1 102 ? 2.824 -5.056 -8.668 1.00 92.50 102 PHE A CA 1
ATOM 831 C C . PHE A 1 102 ? 4.306 -4.882 -8.332 1.00 92.50 102 PHE A C 1
ATOM 833 O O . PHE A 1 102 ? 5.050 -4.312 -9.128 1.00 92.50 102 PHE A O 1
ATOM 840 N N . VAL A 1 103 ? 4.756 -5.400 -7.187 1.00 90.56 103 VAL A N 1
ATOM 841 C CA . VAL A 1 103 ? 6.171 -5.350 -6.788 1.00 90.56 103 VAL A CA 1
ATOM 842 C C . VAL A 1 103 ? 7.039 -6.063 -7.822 1.00 90.56 103 VAL A C 1
ATOM 844 O O . VAL A 1 103 ? 8.045 -5.506 -8.251 1.00 90.56 103 VAL A O 1
ATOM 847 N N . PHE A 1 104 ? 6.628 -7.249 -8.270 1.00 90.75 104 PHE A N 1
ATOM 848 C CA . PHE A 1 104 ? 7.351 -8.005 -9.289 1.00 90.75 104 PHE A CA 1
ATOM 849 C C . PHE A 1 104 ? 7.414 -7.256 -10.626 1.00 90.75 104 PHE A C 1
ATOM 851 O O . PHE A 1 104 ? 8.491 -7.129 -11.206 1.00 90.75 104 PHE A O 1
ATOM 858 N N . SER A 1 105 ? 6.293 -6.680 -11.073 1.00 91.94 105 SER A N 1
ATOM 859 C CA . SER A 1 105 ? 6.260 -5.847 -12.277 1.00 91.94 105 SER A CA 1
ATOM 860 C C . SER A 1 105 ? 7.198 -4.643 -12.181 1.00 91.94 105 SER A C 1
ATOM 862 O O . SER A 1 105 ? 7.885 -4.335 -13.153 1.00 91.94 105 SER A O 1
ATOM 864 N N . CYS A 1 106 ? 7.254 -3.974 -11.026 1.00 90.12 106 CYS A N 1
ATOM 865 C CA . CYS A 1 106 ? 8.161 -2.850 -10.796 1.00 90.12 106 CYS A CA 1
ATOM 866 C C . CYS A 1 106 ? 9.632 -3.281 -10.809 1.00 90.12 106 CYS A C 1
ATOM 868 O O . CYS A 1 106 ? 10.432 -2.620 -11.462 1.00 90.12 106 CYS A O 1
ATOM 870 N N . LEU A 1 107 ? 9.987 -4.391 -10.152 1.00 88.75 107 LEU A N 1
ATOM 871 C CA . LEU A 1 107 ? 11.364 -4.907 -10.146 1.00 88.75 107 LEU A CA 1
ATOM 872 C C . LEU A 1 107 ? 11.860 -5.241 -11.558 1.00 88.75 107 LEU A C 1
ATOM 874 O O . LEU A 1 107 ? 12.989 -4.916 -11.908 1.00 88.75 107 LEU A O 1
ATOM 878 N N . LEU A 1 108 ? 10.996 -5.831 -12.386 1.00 88.81 108 LEU A N 1
ATOM 879 C CA . LEU A 1 108 ? 11.323 -6.169 -13.771 1.00 88.81 108 LEU A CA 1
ATOM 880 C C . LEU A 1 108 ? 11.303 -4.985 -14.739 1.00 88.81 108 LEU A C 1
ATOM 882 O O . LEU A 1 108 ? 11.781 -5.137 -15.857 1.00 88.81 108 LEU A O 1
ATOM 886 N N . SER A 1 109 ? 10.731 -3.839 -14.367 1.00 88.62 109 SER A N 1
ATOM 887 C CA . SER A 1 109 ? 10.598 -2.691 -15.282 1.00 88.62 109 SER A CA 1
ATOM 888 C C . SER A 1 109 ? 11.472 -1.498 -14.898 1.00 88.62 109 SER A C 1
ATOM 890 O O . SER A 1 109 ? 11.776 -0.672 -15.754 1.00 88.62 109 SER A O 1
ATOM 892 N N . ILE A 1 110 ? 11.841 -1.363 -13.620 1.00 87.88 110 ILE A N 1
ATOM 893 C CA . ILE A 1 110 ? 12.580 -0.209 -13.098 1.00 87.88 110 ILE A CA 1
ATOM 894 C C . ILE A 1 110 ? 14.034 -0.625 -12.822 1.00 87.88 110 ILE A C 1
ATOM 896 O O . ILE A 1 110 ? 14.269 -1.491 -11.973 1.00 87.88 110 ILE A O 1
ATOM 900 N N . PRO A 1 111 ? 15.029 0.008 -13.471 1.00 87.69 111 PRO A N 1
ATOM 901 C CA . PRO A 1 111 ? 16.433 -0.225 -13.161 1.00 87.69 111 PRO A CA 1
ATOM 902 C C . PRO A 1 111 ? 16.778 0.166 -11.712 1.00 87.69 111 PRO A C 1
ATOM 904 O O . PRO A 1 111 ? 16.224 1.138 -11.189 1.00 87.69 111 PRO A O 1
ATOM 907 N N . PRO A 1 112 ? 17.731 -0.530 -11.064 1.00 85.12 112 PRO A N 1
ATOM 908 C CA . PRO A 1 112 ? 18.046 -0.326 -9.648 1.00 85.12 112 PRO A CA 1
ATOM 909 C C . PRO A 1 112 ? 18.509 1.100 -9.313 1.00 85.12 112 PRO A C 1
ATOM 911 O O . PRO A 1 112 ? 18.169 1.598 -8.245 1.00 85.12 112 PRO A O 1
ATOM 914 N N . SER A 1 113 ? 19.174 1.800 -10.239 1.00 87.38 113 SER A N 1
ATOM 915 C CA . SER A 1 113 ? 19.612 3.192 -10.041 1.00 87.38 113 SER A CA 1
ATOM 916 C C . SER A 1 113 ? 18.458 4.154 -9.735 1.00 87.38 113 SER A C 1
ATOM 918 O O . SER A 1 113 ? 18.595 5.039 -8.894 1.00 87.38 113 SER A O 1
ATOM 920 N N . TYR A 1 114 ? 17.296 3.965 -10.367 1.00 88.50 114 TYR A N 1
ATOM 921 C CA . TYR A 1 114 ? 16.108 4.783 -10.108 1.00 88.50 114 TYR A CA 1
ATOM 922 C C . TYR A 1 114 ? 15.430 4.418 -8.784 1.00 88.50 114 TYR A C 1
ATOM 924 O O . TYR A 1 114 ? 14.828 5.280 -8.146 1.00 88.50 114 TYR A O 1
ATOM 932 N N . ILE A 1 115 ? 15.532 3.157 -8.352 1.00 87.56 115 ILE A N 1
ATOM 933 C CA . ILE A 1 115 ? 15.013 2.707 -7.053 1.00 87.56 115 ILE A CA 1
ATOM 934 C C . ILE A 1 115 ? 15.867 3.285 -5.919 1.00 87.56 115 ILE A C 1
ATOM 936 O O . ILE A 1 115 ? 15.319 3.751 -4.921 1.00 87.56 115 ILE A O 1
ATOM 940 N N . GLU A 1 116 ? 17.191 3.284 -6.077 1.00 87.50 116 GLU A N 1
ATOM 941 C CA . GLU A 1 116 ? 18.121 3.877 -5.112 1.00 87.50 116 GLU A CA 1
ATOM 942 C C . GLU A 1 116 ? 17.940 5.391 -5.016 1.00 87.50 116 GLU A C 1
ATOM 944 O O . GLU A 1 116 ? 17.737 5.891 -3.913 1.00 87.50 116 GLU A O 1
ATOM 949 N N . ALA A 1 117 ? 17.876 6.097 -6.149 1.00 88.94 117 ALA A N 1
ATOM 950 C CA . ALA A 1 117 ? 17.596 7.534 -6.165 1.00 88.94 117 ALA A CA 1
ATOM 951 C C . ALA A 1 117 ? 16.255 7.864 -5.486 1.00 88.94 117 ALA A C 1
ATOM 953 O O . ALA A 1 117 ? 16.179 8.743 -4.630 1.00 88.94 117 ALA A O 1
ATOM 954 N N . ALA A 1 118 ? 15.199 7.102 -5.790 1.00 89.00 118 ALA A N 1
ATOM 955 C CA . ALA A 1 118 ? 13.899 7.297 -5.157 1.00 89.00 118 ALA A CA 1
ATOM 956 C C . ALA A 1 118 ? 13.929 7.044 -3.641 1.00 89.00 118 ALA A C 1
ATOM 958 O O . ALA A 1 118 ? 13.255 7.737 -2.877 1.00 89.00 118 ALA A O 1
ATOM 959 N N . LYS A 1 119 ? 14.716 6.061 -3.194 1.00 86.62 119 LYS A N 1
ATOM 960 C CA . LYS A 1 119 ? 14.919 5.764 -1.774 1.00 86.62 119 LYS A CA 1
ATOM 961 C C . LYS A 1 119 ? 15.692 6.879 -1.067 1.00 86.62 119 LYS A C 1
ATOM 963 O O . LYS A 1 119 ? 15.331 7.209 0.060 1.00 86.62 119 LYS A O 1
ATOM 968 N N . GLU A 1 120 ? 16.716 7.448 -1.702 1.00 89.06 120 GLU A N 1
ATOM 969 C CA . GLU A 1 120 ? 17.486 8.580 -1.166 1.00 89.06 120 GLU A CA 1
ATOM 970 C C . GLU A 1 120 ? 16.638 9.850 -1.050 1.00 89.06 120 GLU A C 1
ATOM 972 O O . GLU A 1 120 ? 16.690 10.533 -0.028 1.00 89.06 120 GLU A O 1
ATOM 977 N N . GLU A 1 121 ? 15.789 10.122 -2.042 1.00 89.56 121 GLU A N 1
ATOM 978 C CA . GLU A 1 121 ? 14.835 11.235 -2.000 1.00 89.56 121 GLU A CA 1
ATOM 979 C C . GLU A 1 121 ? 13.625 10.966 -1.085 1.00 89.56 121 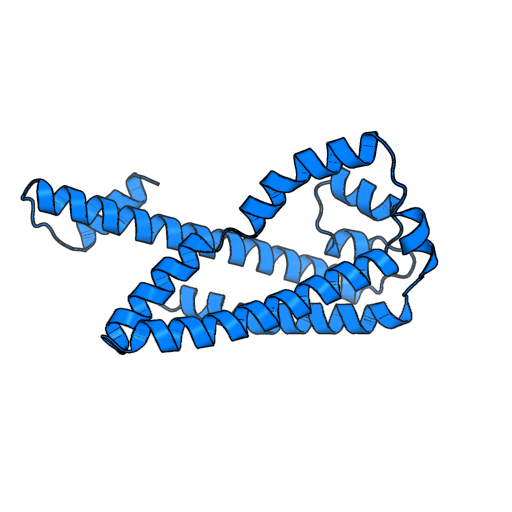GLU A C 1
ATOM 981 O O . GLU A 1 121 ? 12.841 11.871 -0.796 1.00 89.56 121 GLU A O 1
ATOM 986 N N . GLY A 1 122 ? 13.444 9.725 -0.621 1.00 86.56 122 GLY A N 1
ATOM 987 C CA . GLY A 1 122 ? 12.294 9.323 0.189 1.00 86.56 122 GLY A CA 1
ATOM 988 C C . GLY A 1 122 ? 10.960 9.376 -0.566 1.00 86.56 122 GLY A C 1
ATOM 989 O O . GLY A 1 122 ? 9.901 9.501 0.055 1.00 86.56 122 GLY A O 1
ATOM 990 N N . VAL A 1 123 ? 10.986 9.290 -1.899 1.00 88.56 123 VAL A N 1
ATOM 991 C CA . VAL A 1 123 ? 9.788 9.312 -2.746 1.00 88.56 123 VAL A CA 1
ATOM 992 C C . VAL A 1 123 ? 9.241 7.905 -2.982 1.00 88.56 123 VAL A C 1
ATOM 994 O O . VAL A 1 123 ? 9.910 6.886 -2.818 1.00 88.56 123 VAL A O 1
ATOM 997 N N . THR A 1 124 ? 7.965 7.824 -3.358 1.00 89.56 124 THR A N 1
ATOM 998 C CA . THR A 1 124 ? 7.315 6.527 -3.591 1.00 89.56 124 THR A CA 1
ATOM 999 C C . THR A 1 124 ? 7.824 5.848 -4.865 1.00 89.56 124 THR A C 1
ATOM 1001 O O . THR A 1 124 ? 8.219 6.514 -5.820 1.00 89.56 124 THR A O 1
ATOM 1004 N N . ILE A 1 125 ? 7.700 4.518 -4.943 1.00 88.62 125 ILE A N 1
ATOM 1005 C CA . ILE A 1 125 ? 8.037 3.751 -6.159 1.00 88.62 125 ILE A CA 1
ATOM 1006 C C . ILE A 1 125 ? 7.236 4.204 -7.392 1.00 88.62 125 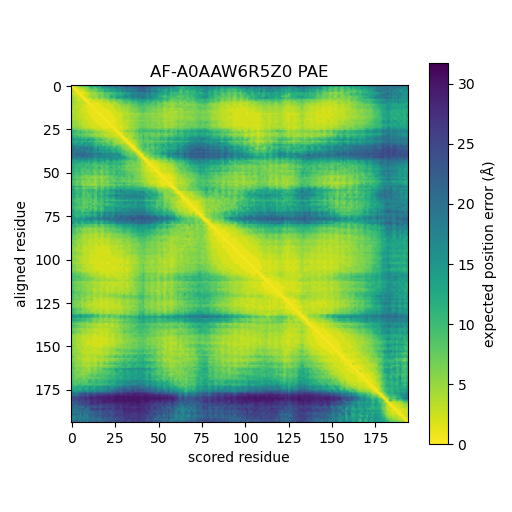ILE A C 1
ATOM 1008 O O . ILE A 1 125 ? 7.702 4.112 -8.522 1.00 88.62 125 ILE A O 1
ATOM 1012 N N . LEU A 1 126 ? 6.034 4.742 -7.174 1.00 88.88 126 LEU A N 1
ATOM 1013 C CA . LEU A 1 126 ? 5.190 5.309 -8.223 1.00 88.88 126 LEU A CA 1
ATOM 1014 C C . LEU A 1 126 ? 5.800 6.594 -8.803 1.00 88.88 126 LEU A C 1
ATOM 1016 O O . LEU A 1 126 ? 5.692 6.839 -10.000 1.00 88.88 126 LEU A O 1
ATOM 1020 N N . SER A 1 127 ? 6.484 7.372 -7.958 1.00 87.00 127 SER A N 1
ATOM 1021 C CA . SER A 1 127 ? 7.299 8.512 -8.381 1.00 87.00 127 SER A CA 1
ATOM 1022 C C . SER A 1 127 ? 8.526 8.039 -9.158 1.00 87.00 127 SER A C 1
ATOM 1024 O O . SER A 1 127 ? 8.777 8.551 -10.245 1.00 87.00 127 SER A O 1
ATOM 1026 N N . ALA A 1 128 ? 9.218 7.001 -8.673 1.00 88.38 128 ALA A N 1
ATOM 1027 C CA . ALA A 1 128 ? 10.365 6.403 -9.364 1.00 88.38 128 ALA A CA 1
ATOM 1028 C C . ALA A 1 128 ? 10.008 5.944 -10.789 1.00 88.38 128 ALA A C 1
ATOM 1030 O O . ALA A 1 128 ? 10.727 6.219 -11.745 1.00 88.38 128 ALA A O 1
ATOM 1031 N N . LEU A 1 129 ? 8.838 5.319 -10.951 1.00 87.25 129 LEU A N 1
ATOM 1032 C CA . LEU A 1 129 ? 8.321 4.886 -12.248 1.00 87.25 129 LEU A CA 1
ATOM 1033 C C . LEU A 1 129 ? 8.081 6.065 -13.212 1.00 87.25 129 LEU A C 1
ATOM 1035 O O . LEU A 1 129 ? 8.242 5.919 -14.421 1.00 87.25 129 LEU A O 1
ATOM 1039 N N . SER A 1 130 ? 7.730 7.243 -12.689 1.00 86.88 130 SER A N 1
ATOM 1040 C CA . SER A 1 130 ? 7.546 8.458 -13.493 1.00 86.88 130 SER A CA 1
ATOM 1041 C C . SER A 1 130 ? 8.852 9.156 -13.892 1.00 86.88 130 SER A C 1
ATOM 1043 O O . SER A 1 130 ? 8.835 9.984 -14.798 1.00 86.88 130 SER A O 1
ATOM 1045 N N . MET A 1 131 ? 9.975 8.809 -13.254 1.00 86.12 131 MET A N 1
ATOM 1046 C CA . MET A 1 131 ? 11.309 9.333 -13.579 1.00 86.12 131 MET A CA 1
ATOM 1047 C C . MET A 1 131 ? 11.967 8.587 -14.747 1.00 86.12 131 MET A C 1
ATOM 1049 O O . MET A 1 131 ? 13.004 9.023 -15.249 1.00 86.12 131 MET A O 1
ATOM 1053 N N . LEU A 1 132 ? 11.388 7.462 -15.182 1.00 85.44 132 LEU A N 1
ATOM 1054 C CA . LEU A 1 132 ? 11.925 6.680 -16.287 1.00 85.44 132 LEU A CA 1
ATOM 1055 C C . LEU A 1 132 ? 11.888 7.466 -17.608 1.00 85.44 132 LEU A C 1
ATOM 1057 O O . LEU A 1 132 ? 10.900 8.149 -17.906 1.00 85.44 132 LEU A O 1
ATOM 1061 N N . PRO A 1 133 ? 12.919 7.319 -18.457 1.00 73.44 133 PRO A N 1
ATOM 1062 C CA . PRO A 1 133 ? 12.895 7.878 -19.798 1.00 73.44 133 PRO A CA 1
ATOM 1063 C C . PRO A 1 133 ? 11.745 7.233 -20.586 1.00 73.44 133 PRO A C 1
ATOM 1065 O O . PRO A 1 133 ? 11.649 6.011 -20.667 1.00 73.44 133 PRO A O 1
ATOM 1068 N N . ASN A 1 134 ? 10.872 8.062 -21.167 1.00 78.12 134 ASN A N 1
ATOM 1069 C CA . ASN A 1 134 ? 9.623 7.682 -21.852 1.00 78.12 134 ASN A CA 1
ATOM 1070 C C . ASN A 1 134 ? 8.435 7.306 -20.946 1.00 78.12 134 ASN A C 1
ATOM 1072 O O . ASN A 1 134 ? 7.440 6.771 -21.443 1.00 78.12 134 ASN A O 1
ATOM 1076 N N . ALA A 1 135 ? 8.482 7.614 -19.645 1.00 81.62 135 ALA A N 1
ATOM 1077 C CA . ALA A 1 135 ? 7.296 7.496 -18.805 1.00 81.62 135 ALA A CA 1
ATOM 1078 C C . ALA A 1 135 ? 6.168 8.399 -19.352 1.00 81.62 135 ALA A C 1
ATOM 1080 O O . ALA A 1 135 ? 6.379 9.593 -19.587 1.00 81.62 135 ALA A O 1
ATOM 1081 N N . PRO A 1 136 ? 4.957 7.864 -19.579 1.00 84.19 136 PRO A N 1
ATOM 1082 C CA . PRO A 1 136 ? 3.877 8.660 -20.136 1.00 84.19 136 PRO A CA 1
ATOM 1083 C C . PRO A 1 136 ? 3.382 9.689 -19.110 1.00 84.19 136 PRO A C 1
ATOM 1085 O O . PRO A 1 136 ? 3.271 9.398 -17.920 1.00 84.19 136 PRO A O 1
ATOM 1088 N N . ALA A 1 137 ? 3.016 10.889 -19.569 1.00 84.00 137 ALA A N 1
ATOM 1089 C CA . ALA A 1 137 ? 2.642 12.002 -18.685 1.00 84.00 137 ALA A CA 1
ATOM 1090 C C . ALA A 1 137 ? 1.474 11.674 -17.731 1.00 84.00 137 ALA A C 1
ATOM 1092 O O . ALA A 1 137 ? 1.436 12.151 -16.595 1.00 84.00 137 ALA A O 1
ATOM 1093 N N . TRP A 1 138 ? 0.542 10.812 -18.160 1.00 86.94 138 TRP A N 1
ATOM 1094 C CA . TRP A 1 138 ? -0.572 10.369 -17.319 1.00 86.94 138 TRP A CA 1
ATOM 1095 C C . TRP A 1 138 ? -0.101 9.599 -16.077 1.00 86.94 138 TRP A C 1
ATOM 1097 O O . TRP A 1 138 ? -0.758 9.67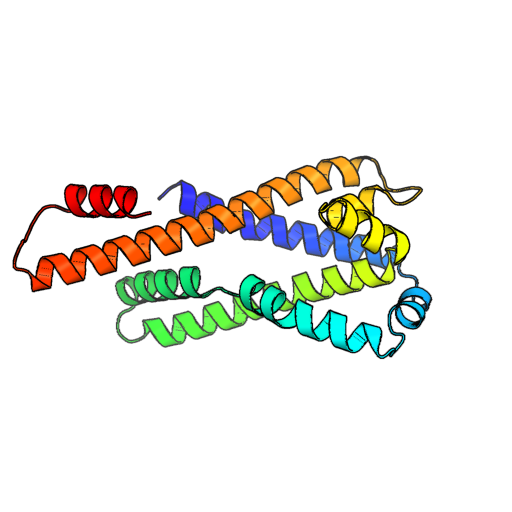0 -15.038 1.00 86.94 138 TRP A O 1
ATOM 1107 N N . LEU A 1 139 ? 1.037 8.900 -16.152 1.00 87.19 139 LEU A N 1
ATOM 1108 C CA . LEU A 1 139 ? 1.576 8.076 -15.071 1.00 87.19 139 LEU A CA 1
ATOM 1109 C C . LEU A 1 139 ? 2.141 8.920 -13.930 1.00 87.19 139 LEU A C 1
ATOM 1111 O O . LEU A 1 139 ? 1.949 8.580 -12.768 1.00 87.19 139 LEU A O 1
ATOM 1115 N N . SER A 1 140 ? 2.770 10.053 -14.250 1.00 84.94 140 SER A N 1
ATOM 1116 C CA . SER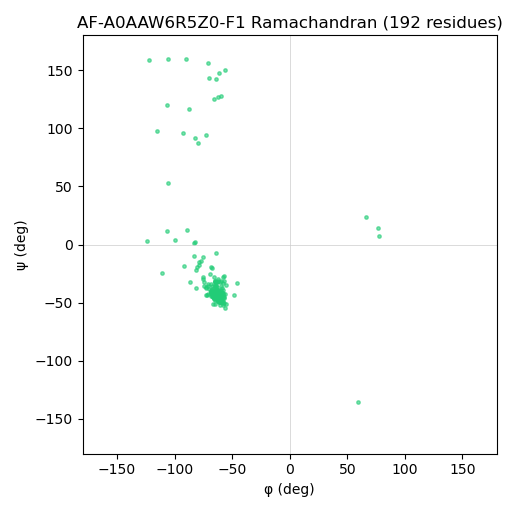 A 1 140 ? 3.266 10.995 -13.241 1.00 84.94 140 SER A CA 1
ATOM 1117 C C . SER A 1 140 ? 2.112 11.588 -12.422 1.00 84.94 140 SER A C 1
ATOM 1119 O O . SER A 1 140 ? 2.110 11.536 -11.192 1.00 84.94 140 SER A O 1
ATOM 1121 N N . ILE A 1 141 ? 1.059 12.053 -13.103 1.00 88.69 141 ILE A N 1
ATOM 1122 C CA . ILE A 1 141 ? -0.108 12.665 -12.453 1.00 88.69 141 ILE A CA 1
ATOM 1123 C C . ILE A 1 141 ? -0.877 11.627 -11.628 1.00 88.69 141 ILE A C 1
ATOM 1125 O O . ILE A 1 141 ? -1.154 11.839 -10.445 1.00 88.69 141 ILE A O 1
ATOM 1129 N N . SER A 1 142 ? -1.215 10.488 -12.238 1.00 89.19 142 SER A N 1
ATOM 1130 C CA . SER A 1 142 ? -1.951 9.421 -11.551 1.00 89.19 142 SER A CA 1
ATOM 1131 C C . SER A 1 142 ? -1.139 8.805 -10.411 1.00 89.19 142 SER A C 1
ATOM 1133 O O . SER A 1 142 ? -1.704 8.526 -9.352 1.00 89.19 142 SER A O 1
ATOM 1135 N N . GLY A 1 143 ? 0.181 8.687 -10.571 1.00 87.00 143 GLY A N 1
ATOM 1136 C CA . GLY A 1 143 ? 1.094 8.206 -9.545 1.00 87.00 143 GLY A CA 1
ATOM 1137 C C . GLY A 1 143 ? 1.068 9.064 -8.281 1.00 87.00 143 GLY A C 1
ATOM 1138 O O . GLY A 1 143 ? 0.861 8.543 -7.186 1.00 87.00 143 GLY A O 1
ATOM 1139 N N . ILE A 1 144 ? 1.184 10.385 -8.416 1.00 87.88 144 ILE A N 1
ATOM 1140 C CA . ILE A 1 144 ? 1.139 11.303 -7.267 1.00 87.88 144 ILE A CA 1
ATOM 1141 C C . ILE A 1 144 ? -0.218 11.227 -6.556 1.00 87.88 144 ILE A C 1
ATOM 1143 O O . ILE A 1 144 ? -0.273 11.093 -5.332 1.00 87.88 144 ILE A O 1
ATOM 1147 N N . ILE A 1 145 ? -1.320 11.257 -7.312 1.00 89.81 145 ILE A N 1
ATOM 1148 C CA . ILE A 1 145 ? -2.675 11.199 -6.743 1.00 89.81 145 ILE A CA 1
ATOM 1149 C C . ILE A 1 145 ? -2.867 9.900 -5.954 1.00 89.81 145 ILE A C 1
ATOM 1151 O O . ILE A 1 145 ? -3.309 9.924 -4.803 1.00 89.81 145 ILE A O 1
ATOM 1155 N N . VAL A 1 146 ? -2.504 8.762 -6.549 1.00 90.25 146 VAL A N 1
ATOM 1156 C CA . VAL A 1 146 ? -2.624 7.446 -5.913 1.00 90.25 146 VAL A CA 1
ATOM 1157 C C . VAL A 1 146 ? -1.737 7.349 -4.675 1.00 90.25 146 VAL A C 1
ATOM 1159 O O . VAL A 1 146 ? -2.196 6.836 -3.655 1.00 90.25 146 VAL A O 1
ATOM 1162 N N . ALA A 1 147 ? -0.514 7.884 -4.718 1.00 88.69 147 ALA A N 1
ATOM 1163 C CA . ALA A 1 147 ? 0.394 7.908 -3.576 1.00 88.69 147 ALA A CA 1
ATOM 1164 C C . ALA A 1 147 ? -0.193 8.694 -2.390 1.00 88.69 147 ALA A C 1
ATOM 1166 O O . ALA A 1 147 ? -0.245 8.173 -1.274 1.00 88.69 147 ALA A O 1
ATOM 1167 N N . VAL A 1 148 ? -0.710 9.905 -2.626 1.00 89.00 148 VAL A N 1
ATOM 1168 C CA . VAL A 1 148 ? -1.340 10.740 -1.585 1.00 89.00 148 VAL A CA 1
ATOM 1169 C C . VAL A 1 148 ? -2.570 10.053 -0.998 1.00 89.00 148 VAL A C 1
ATOM 1171 O O . VAL A 1 148 ? -2.749 10.017 0.224 1.00 89.00 148 VAL A O 1
ATOM 1174 N N . VAL A 1 149 ? -3.409 9.474 -1.857 1.00 89.50 149 VAL A N 1
ATOM 1175 C CA . VAL A 1 149 ? -4.613 8.748 -1.447 1.00 89.50 149 VAL A CA 1
ATOM 1176 C C . VAL A 1 149 ? -4.257 7.518 -0.610 1.00 89.50 149 VAL A C 1
ATOM 1178 O O . VAL A 1 149 ? -4.858 7.301 0.445 1.00 89.50 149 VAL A O 1
ATOM 1181 N N . ALA A 1 150 ? -3.277 6.724 -1.043 1.00 87.06 150 ALA A N 1
ATOM 1182 C CA . ALA A 1 150 ? -2.829 5.532 -0.334 1.00 87.06 150 ALA A CA 1
ATOM 1183 C C . ALA A 1 150 ? -2.224 5.880 1.036 1.00 87.06 150 ALA A C 1
ATOM 1185 O O . ALA A 1 150 ? -2.613 5.275 2.038 1.00 87.06 150 ALA A O 1
ATOM 1186 N N . MET A 1 151 ? -1.349 6.890 1.099 1.00 86.69 151 MET A N 1
ATOM 1187 C CA . MET A 1 151 ? -0.744 7.364 2.350 1.00 86.69 151 MET A CA 1
ATOM 1188 C C . MET A 1 151 ? -1.799 7.885 3.327 1.00 86.69 151 MET A C 1
ATOM 1190 O O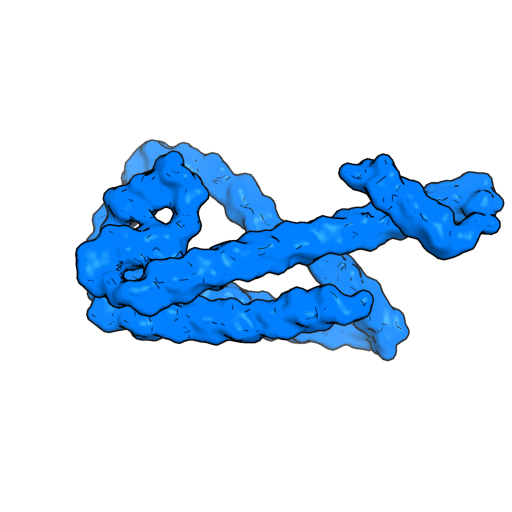 . MET A 1 151 ? -1.848 7.449 4.476 1.00 86.69 151 MET A O 1
ATOM 1194 N N . SER A 1 152 ? -2.706 8.742 2.853 1.00 88.12 152 SER A N 1
ATOM 1195 C CA . SER A 1 152 ? -3.781 9.315 3.673 1.00 88.12 152 SER A CA 1
ATOM 1196 C C . SER A 1 152 ? -4.716 8.235 4.218 1.00 88.12 152 SER A C 1
ATOM 1198 O O . SER A 1 152 ? -5.107 8.259 5.385 1.00 88.12 152 SER A O 1
ATOM 1200 N N . LYS A 1 153 ? -5.056 7.245 3.384 1.00 84.31 153 LYS A N 1
ATOM 1201 C CA . LYS A 1 153 ? -5.894 6.108 3.771 1.00 84.31 153 LYS A CA 1
ATOM 1202 C C . LYS A 1 153 ? -5.205 5.212 4.805 1.00 84.31 153 LYS A C 1
ATOM 1204 O O . LYS A 1 153 ? -5.864 4.790 5.753 1.00 84.31 153 LYS A O 1
ATOM 1209 N N . SER A 1 154 ? -3.912 4.936 4.631 1.00 84.12 154 SER A N 1
ATOM 1210 C CA . SER A 1 154 ? -3.118 4.156 5.588 1.00 84.12 154 SER A CA 1
ATOM 1211 C C . SER A 1 154 ? -3.035 4.865 6.945 1.00 84.12 154 SER A C 1
ATOM 1213 O O . SER A 1 154 ? -3.380 4.276 7.969 1.00 84.12 154 SER A O 1
ATOM 1215 N N . PHE A 1 155 ? -2.708 6.164 6.940 1.00 84.12 155 PHE A N 1
ATOM 1216 C CA . PHE A 1 155 ? -2.632 6.993 8.144 1.00 84.12 155 PHE A CA 1
ATOM 1217 C C . PHE A 1 155 ? -3.944 6.991 8.931 1.00 84.12 155 PHE A C 1
ATOM 1219 O O . PHE A 1 155 ? -3.973 6.637 10.107 1.00 84.12 155 PHE A O 1
ATOM 1226 N N . LEU A 1 156 ? -5.048 7.338 8.271 1.00 82.06 156 LEU A N 1
ATOM 1227 C CA . LEU A 1 156 ? -6.355 7.422 8.915 1.00 82.06 156 LEU A CA 1
ATOM 1228 C C . LEU A 1 156 ? -6.853 6.046 9.405 1.00 82.06 156 LEU A C 1
ATOM 1230 O O . LEU A 1 156 ? -7.549 5.980 10.415 1.00 82.06 156 LEU A O 1
ATOM 1234 N N . GLY A 1 157 ? -6.501 4.948 8.722 1.00 77.62 157 GLY A N 1
ATOM 1235 C CA . GLY A 1 157 ? -6.855 3.590 9.145 1.00 77.62 157 GLY A CA 1
ATOM 1236 C C . GLY A 1 157 ? -6.204 3.215 10.477 1.00 77.62 157 GLY A C 1
ATOM 1237 O O . GLY A 1 157 ? -6.884 2.744 11.390 1.00 77.62 157 GLY A O 1
ATOM 1238 N N . THR A 1 158 ? -4.909 3.496 10.616 1.00 80.62 158 THR A N 1
ATOM 1239 C CA . THR A 1 158 ? -4.180 3.307 11.876 1.00 80.62 158 THR A CA 1
ATOM 1240 C C . THR A 1 158 ? -4.661 4.286 12.944 1.00 80.62 158 THR A C 1
ATOM 1242 O O . THR A 1 158 ? -4.923 3.870 14.068 1.00 80.62 158 THR A O 1
ATOM 1245 N N . TYR A 1 159 ? -4.862 5.558 12.593 1.00 81.44 159 TYR A N 1
ATOM 1246 C CA . TYR A 1 159 ? -5.326 6.602 13.510 1.00 81.44 159 TYR A CA 1
ATOM 1247 C C . TYR A 1 159 ? -6.677 6.260 14.152 1.00 81.44 159 TYR A C 1
ATOM 1249 O O . TYR A 1 159 ? -6.803 6.283 15.376 1.00 81.44 159 TYR A O 1
ATOM 1257 N N . PHE A 1 160 ? -7.681 5.874 13.355 1.00 77.94 160 PHE A N 1
ATOM 1258 C CA . PHE A 1 160 ? -8.977 5.466 13.904 1.00 77.94 160 PHE A CA 1
ATOM 1259 C C . PHE A 1 160 ? -8.878 4.179 14.725 1.00 77.94 160 PHE A C 1
ATOM 1261 O O . PHE A 1 160 ? -9.506 4.097 15.776 1.00 77.94 160 PHE A O 1
ATOM 1268 N N . GLY A 1 161 ? -8.048 3.218 14.308 1.00 75.88 161 GLY A N 1
ATOM 1269 C CA . GLY A 1 161 ? -7.809 2.007 15.091 1.00 75.88 161 GLY A CA 1
ATOM 1270 C C . GLY A 1 161 ? -7.165 2.285 16.457 1.00 75.88 161 GLY A C 1
ATOM 1271 O O . GLY A 1 161 ? -7.562 1.683 17.453 1.00 75.88 161 GLY A O 1
ATOM 1272 N N . VAL A 1 162 ? -6.220 3.231 16.531 1.00 79.88 162 VAL A N 1
ATOM 1273 C CA . VAL A 1 162 ? -5.602 3.674 17.795 1.00 79.88 162 VAL A CA 1
ATOM 1274 C C . VAL A 1 162 ? -6.617 4.395 18.676 1.00 79.88 162 VAL A C 1
ATOM 1276 O O . VAL A 1 162 ? -6.706 4.080 19.860 1.00 79.88 162 VAL A O 1
ATOM 1279 N N . ILE A 1 163 ? -7.420 5.308 18.117 1.00 77.94 163 ILE A N 1
ATOM 1280 C CA . ILE A 1 163 ? -8.474 6.002 18.873 1.00 77.94 163 ILE A CA 1
ATOM 1281 C C . ILE A 1 163 ? -9.476 5.007 19.452 1.00 77.94 163 ILE A C 1
ATOM 1283 O O . ILE A 1 163 ? -9.798 5.093 20.632 1.00 77.94 163 ILE A O 1
ATOM 1287 N N . GLU A 1 164 ? -9.963 4.061 18.649 1.00 74.19 164 GLU A N 1
ATOM 1288 C CA . GLU A 1 164 ? -10.928 3.058 19.109 1.00 74.19 164 GLU A CA 1
ATOM 1289 C C . GLU A 1 164 ? -10.326 2.167 20.206 1.00 74.19 164 GLU A C 1
ATOM 1291 O O . GLU A 1 164 ? -10.979 1.923 21.225 1.00 74.19 164 GLU A O 1
ATOM 1296 N N . GLY A 1 165 ? -9.056 1.773 20.063 1.00 75.44 165 GLY A N 1
ATOM 1297 C CA . GLY A 1 165 ? -8.313 1.068 21.107 1.00 75.44 165 GLY A CA 1
ATOM 1298 C C . GLY A 1 165 ? -8.188 1.882 22.399 1.00 75.44 165 GLY A C 1
ATOM 1299 O O . GLY A 1 165 ? -8.520 1.389 23.477 1.00 75.44 165 GLY A O 1
ATOM 1300 N N . ALA A 1 166 ? -7.775 3.148 22.301 1.00 78.19 166 ALA A N 1
ATOM 1301 C CA . ALA A 1 166 ? -7.630 4.047 23.444 1.00 78.19 166 ALA A CA 1
ATOM 1302 C C . ALA A 1 166 ? -8.974 4.316 24.141 1.00 78.19 166 ALA A C 1
ATOM 1304 O O . ALA A 1 166 ? -9.045 4.301 25.371 1.00 78.19 166 ALA A O 1
ATOM 1305 N N . THR A 1 167 ? -10.059 4.511 23.383 1.00 78.25 167 THR A N 1
ATOM 1306 C CA . THR A 1 167 ? -11.405 4.703 23.938 1.00 78.25 167 THR A CA 1
ATOM 1307 C C . THR A 1 167 ? -11.861 3.486 24.751 1.00 78.25 167 THR A C 1
ATOM 1309 O O . THR A 1 167 ? -12.414 3.670 25.838 1.00 78.25 167 THR A O 1
ATOM 1312 N N . GLU A 1 168 ? -11.629 2.255 24.281 1.00 76.00 168 GLU A N 1
ATOM 1313 C CA . GLU A 1 168 ? -12.002 1.052 25.043 1.00 76.00 168 GLU A CA 1
ATOM 1314 C C . GLU A 1 168 ? -11.114 0.829 26.276 1.00 76.00 168 GLU A C 1
ATOM 1316 O O . GLU A 1 168 ? -11.633 0.447 27.330 1.00 76.00 168 GLU A O 1
ATOM 1321 N N . VAL A 1 169 ? -9.816 1.150 26.210 1.00 80.38 169 VAL A N 1
ATOM 1322 C CA . VAL A 1 169 ? -8.938 1.139 27.395 1.00 80.38 169 VAL A CA 1
ATOM 1323 C C . VAL A 1 169 ? -9.453 2.124 28.445 1.00 80.38 169 VAL A C 1
ATOM 1325 O O . VAL A 1 169 ? -9.717 1.732 29.579 1.00 80.38 169 VAL A O 1
ATOM 1328 N N . VAL A 1 170 ? -9.694 3.381 28.058 1.00 80.94 170 VAL A N 1
ATOM 1329 C CA . VAL A 1 170 ? -10.221 4.428 28.950 1.00 80.94 170 VAL A CA 1
ATOM 1330 C C . VAL A 1 170 ? -11.551 4.012 29.578 1.00 80.94 170 VAL A C 1
ATOM 1332 O O . VAL A 1 170 ? -11.750 4.164 30.784 1.00 80.94 170 VAL A O 1
ATOM 1335 N N . LYS A 1 171 ? -12.466 3.456 28.780 1.00 78.31 171 LYS A N 1
ATOM 1336 C CA . LYS A 1 171 ? -13.770 2.977 29.250 1.00 78.31 171 LYS A CA 1
ATOM 1337 C C . LYS A 1 171 ? -13.632 1.831 30.254 1.00 78.31 171 LYS A C 1
ATOM 1339 O O . LYS A 1 171 ? -14.342 1.842 31.257 1.00 78.31 171 LYS A O 1
ATOM 1344 N N . THR A 1 172 ? -12.723 0.888 30.014 1.00 79.19 172 THR A N 1
ATOM 1345 C CA . THR A 1 172 ? -12.460 -0.238 30.924 1.00 79.19 172 THR A CA 1
ATOM 1346 C C . THR A 1 172 ? -11.876 0.254 32.249 1.00 79.19 172 THR A C 1
ATOM 1348 O O . THR A 1 172 ? -12.379 -0.110 33.311 1.00 79.19 172 THR A O 1
ATOM 1351 N N . THR A 1 173 ? -10.900 1.164 32.205 1.00 78.12 173 THR A N 1
ATOM 1352 C CA . THR A 1 173 ? -10.298 1.763 33.406 1.00 78.12 173 THR A CA 1
ATOM 1353 C C . THR A 1 173 ? -11.321 2.570 34.211 1.00 78.12 173 THR A C 1
ATOM 1355 O O . THR A 1 173 ? -11.418 2.413 35.425 1.00 78.12 173 THR A O 1
ATOM 1358 N N . LEU A 1 174 ? -12.156 3.386 33.558 1.00 74.62 174 LEU A N 1
ATOM 1359 C CA . LEU A 1 174 ? -13.215 4.156 34.230 1.00 74.62 174 LEU A CA 1
ATOM 1360 C C . LEU A 1 174 ? -14.278 3.260 34.880 1.00 74.62 174 LEU A C 1
ATOM 1362 O O . LEU A 1 174 ? -14.773 3.582 35.962 1.00 74.62 174 LEU A O 1
ATOM 1366 N N . GLN A 1 175 ? -14.612 2.128 34.251 1.00 74.50 175 GLN A N 1
ATOM 1367 C CA . GLN A 1 175 ? -15.511 1.131 34.835 1.00 74.50 175 GLN A CA 1
ATOM 1368 C C . GLN A 1 175 ? -14.898 0.448 36.063 1.00 74.50 175 GLN A C 1
ATOM 1370 O O . GLN A 1 175 ? -15.607 0.268 37.051 1.00 74.50 175 GLN A O 1
ATOM 1375 N N . GLN A 1 176 ? -13.599 0.130 36.040 1.00 74.56 176 GLN A N 1
ATOM 1376 C CA . GLN A 1 176 ? -12.881 -0.423 37.196 1.00 74.56 176 GLN A CA 1
ATOM 1377 C C . GLN A 1 176 ? -12.791 0.565 38.369 1.00 74.56 176 GLN A C 1
ATOM 1379 O O . GLN A 1 176 ? -12.863 0.152 39.521 1.00 74.56 176 GLN A O 1
ATOM 1384 N N . VAL A 1 177 ? -12.709 1.869 38.086 1.00 75.75 177 VAL A N 1
ATOM 1385 C CA . VAL A 1 177 ? -12.690 2.944 39.099 1.00 75.75 177 VAL A CA 1
ATOM 1386 C C . VAL A 1 177 ? -14.112 3.333 39.566 1.00 75.75 177 VAL A C 1
ATOM 1388 O O . VAL A 1 177 ? -14.284 4.200 40.417 1.00 75.75 177 VAL A O 1
ATOM 1391 N N . GLY A 1 178 ? -15.165 2.683 39.054 1.00 58.44 178 GLY A N 1
ATOM 1392 C CA . GLY A 1 178 ? -16.553 2.894 39.493 1.00 58.44 178 GLY A CA 1
ATOM 1393 C C . GLY A 1 178 ? -17.222 4.168 38.956 1.00 58.44 178 GLY A C 1
ATOM 1394 O O . GLY A 1 178 ? -18.350 4.485 39.339 1.00 58.44 178 GLY A O 1
ATOM 1395 N N . VAL A 1 179 ? -16.581 4.892 38.032 1.00 58.88 179 VAL A N 1
ATOM 1396 C CA . VAL A 1 179 ? -17.105 6.142 37.462 1.00 58.88 179 VAL A CA 1
ATOM 1397 C C . VAL A 1 179 ? -17.892 5.844 36.184 1.00 58.88 179 VAL A C 1
ATOM 1399 O O . VAL A 1 179 ? -17.349 5.756 35.083 1.00 58.88 179 VAL A O 1
ATOM 1402 N N . LYS A 1 180 ? -19.219 5.726 36.301 1.00 54.25 180 LYS A N 1
ATOM 1403 C CA . LYS A 1 180 ? -20.128 5.675 35.142 1.00 54.25 180 LYS A CA 1
ATOM 1404 C C . LYS A 1 180 ? -20.422 7.095 34.640 1.00 54.25 180 LYS A C 1
ATOM 1406 O O . LYS A 1 180 ? -21.380 7.718 35.092 1.00 54.25 180 LYS A O 1
ATOM 1411 N N . LYS A 1 181 ? -19.638 7.615 33.688 1.00 56.97 181 LYS A N 1
ATOM 1412 C CA . LYS A 1 181 ? -19.997 8.842 32.942 1.00 56.97 181 LYS A CA 1
ATOM 1413 C C . LYS A 1 181 ? -20.075 8.652 31.422 1.00 56.97 181 LYS A C 1
ATOM 1415 O O . LYS A 1 181 ? -19.590 7.678 30.860 1.00 56.97 181 LYS A O 1
ATOM 1420 N N . SER A 1 182 ? -20.812 9.585 30.809 1.00 59.03 182 SER A N 1
ATOM 1421 C CA . SER A 1 182 ? -21.378 9.567 29.450 1.00 59.03 182 SER A CA 1
ATOM 1422 C C . SER A 1 182 ? -20.366 9.347 28.314 1.00 59.03 182 SER A C 1
ATOM 1424 O O . SER A 1 182 ? -19.228 9.808 28.374 1.00 59.03 182 SER A O 1
ATOM 1426 N N . ARG A 1 183 ? -20.842 8.731 27.216 1.00 57.69 183 ARG A N 1
ATOM 1427 C CA . ARG A 1 183 ? -20.118 8.440 25.958 1.00 57.69 183 ARG A CA 1
ATOM 1428 C C . ARG A 1 183 ? -19.301 9.621 25.405 1.00 57.69 183 ARG A C 1
ATOM 1430 O O . ARG A 1 183 ? -18.252 9.395 24.810 1.00 57.69 183 ARG A O 1
ATOM 1437 N N . ALA A 1 184 ? -19.764 10.859 25.594 1.00 57.38 184 ALA A N 1
ATOM 1438 C CA . ALA A 1 184 ? -19.073 12.061 25.116 1.00 57.38 184 ALA A CA 1
ATOM 1439 C C . ALA A 1 184 ? -17.784 12.374 25.902 1.00 57.38 184 ALA A C 1
ATOM 1441 O O . ALA A 1 184 ? -16.809 12.831 25.313 1.00 57.38 184 ALA A O 1
ATOM 1442 N N . PHE A 1 185 ? -17.754 12.074 27.205 1.00 62.78 185 PHE A N 1
ATOM 1443 C CA . PHE A 1 185 ? -16.594 12.308 28.068 1.00 62.78 185 PHE A CA 1
ATOM 1444 C C . PHE A 1 185 ? -15.457 11.328 27.755 1.00 62.78 185 PHE A C 1
ATOM 1446 O O . PHE A 1 185 ? -14.316 11.744 27.586 1.00 62.78 185 PHE A O 1
ATOM 1453 N N . ASN A 1 186 ? -15.780 10.043 27.567 1.00 59.12 186 ASN A N 1
ATOM 1454 C CA . ASN A 1 186 ? -14.781 9.022 27.231 1.00 59.12 186 ASN A CA 1
ATOM 1455 C C . ASN A 1 186 ? -14.127 9.291 25.872 1.00 59.12 186 ASN A C 1
ATOM 1457 O O . ASN A 1 186 ? -12.922 9.114 25.735 1.00 59.12 186 ASN A O 1
ATOM 1461 N N . ARG A 1 187 ? -14.909 9.766 24.890 1.00 58.16 187 ARG A N 1
ATOM 1462 C CA . ARG A 1 187 ? -14.396 10.114 23.560 1.00 58.16 187 ARG A CA 1
ATOM 1463 C C . ARG A 1 187 ? -13.510 11.366 23.588 1.00 58.16 187 ARG A C 1
ATOM 1465 O O . ARG A 1 187 ? -12.499 11.392 22.895 1.00 58.16 187 ARG A O 1
ATOM 1472 N N . ALA A 1 188 ? -13.858 12.372 24.396 1.00 63.09 188 ALA A N 1
ATOM 1473 C CA . ALA A 1 188 ? -13.033 13.565 24.592 1.00 63.09 188 ALA A CA 1
ATOM 1474 C C . ALA A 1 188 ? -11.705 13.237 25.296 1.00 63.09 188 ALA A C 1
ATOM 1476 O O . ALA A 1 188 ? -10.655 13.694 24.856 1.00 63.09 188 ALA A O 1
ATOM 1477 N N . LEU A 1 189 ? -11.734 12.385 26.326 1.00 60.12 189 LEU A N 1
ATOM 1478 C CA . LEU A 1 189 ? -10.526 11.968 27.040 1.00 60.12 189 LEU A CA 1
ATOM 1479 C C . LEU A 1 189 ? -9.590 11.139 26.149 1.00 60.12 189 LEU A C 1
ATOM 1481 O O . LEU A 1 189 ? -8.390 11.369 26.165 1.00 60.12 189 LEU A O 1
ATOM 1485 N N . SER A 1 190 ? -10.120 10.231 25.321 1.00 56.31 190 SER A N 1
ATOM 1486 C CA . SER A 1 190 ? -9.293 9.463 24.377 1.00 56.31 190 SER A CA 1
ATOM 1487 C C . SER A 1 190 ? -8.655 10.317 23.279 1.00 56.31 190 SER A C 1
ATOM 1489 O O . SER A 1 190 ? -7.591 9.958 22.802 1.00 56.31 190 SER A O 1
ATOM 1491 N N . ILE A 1 191 ? -9.273 11.441 22.892 1.00 60.75 191 ILE A N 1
ATOM 1492 C CA . ILE A 1 191 ? -8.663 12.404 21.955 1.00 60.75 191 ILE A CA 1
ATOM 1493 C C . ILE A 1 191 ? -7.578 13.238 22.652 1.00 60.75 191 ILE A C 1
ATOM 1495 O O . ILE A 1 191 ? -6.654 13.681 21.995 1.00 60.75 191 ILE A O 1
ATOM 1499 N N . MET A 1 192 ? -7.676 13.453 23.967 1.00 58.12 192 MET A N 1
ATOM 1500 C CA . MET A 1 192 ? -6.676 14.199 24.743 1.00 58.12 192 MET A CA 1
ATOM 1501 C C . MET A 1 192 ? -5.445 13.350 25.117 1.00 58.12 192 MET A C 1
ATOM 1503 O O . MET A 1 192 ? -4.411 13.899 25.484 1.00 58.12 192 MET A O 1
ATOM 1507 N N . LEU A 1 193 ? -5.574 12.020 25.072 1.00 54.50 193 LEU A N 1
ATOM 1508 C CA . LEU A 1 193 ? -4.533 11.047 25.434 1.00 54.50 193 LEU A CA 1
ATOM 1509 C C . LEU A 1 193 ? -3.676 10.612 24.226 1.00 54.50 193 LEU A C 1
ATOM 1511 O O . LEU A 1 193 ? -2.598 10.058 24.425 1.00 54.50 193 LEU A O 1
ATOM 1515 N N . VAL A 1 194 ? -4.172 10.839 23.003 1.00 48.97 194 VAL A N 1
ATOM 1516 C CA . VAL A 1 194 ? -3.500 10.587 21.711 1.00 48.97 194 VAL A CA 1
ATOM 1517 C C . VAL A 1 194 ? -2.929 11.894 21.183 1.00 48.97 194 VAL A C 1
ATOM 1519 O O . VAL A 1 194 ? -1.775 11.867 20.710 1.00 48.97 194 VAL A O 1
#

Organism: NCBI:txid332186

Secondary structure (DSSP, 8-state):
-HHHHHHHHTHHHHHHHHHHHHHHHHTT--HHHHHHH----HHHHHHHHHHHHHHHHHT--HHHHHHHHHHHHHHHGGGHHHHHHHHHHHHHHHHHHHHHHHHHHHHHHS-HHHHHHHHHTT--HHHHHHTSTT--HHHHHHHHHHHHHHHHHHHHHHHHHHHHHHHHHHHHHHHHTT----HHHHHHHHHHH-

Sequence (194 aa):
HATIRVMGFLVFPLIAYFLFLSIYLVGSWQPDLLTTQVEFNQNTLHQIWISIPVMVFAFSHTPIISTFAIDRREKYGEHAMDKCKKIMKVAYLIICISVLFFVFSCLLSIPPSYIEAAKEEGVTILSALSMLPNAPAWLSISGIIVAVVAMSKSFLGTYFGVIEGATEVVKTTLQQVGVKKSRAFNRALSIMLV

Foldseek 3Di:
DVVVVVLVVVVVVLLVVLQVVLVVLVVQFAVVLVVVVPDDDPVVVVVVVVCVVVVVVVPPCVLVLVVQLVVQCVVPPPCSVVVSVVVVVVVCVSCVVSVVSSVNSLSRRQHVVLVVVCVVVVHDSLCSLCPDDPRDPVSNVVSVVSVVSVVVSVVVSVVVSQLVVLLVVQVVVCVVVVNDDDPVVSSVVSVVVD

Radius of gyration: 21.22 Å; Cα contacts (8 Å, |Δi|>4): 118; chains: 1; bounding box: 51×32×61 Å